Protein AF-A0A5L8WBJ2-F1 (afdb_monomer)

Mean predicted aligned error: 7.82 Å

Nearest PDB structures (foldseek):
  5mu5-assembly1_A  TM=4.779E-01  e=3.917E-10  Paramagnetospirillum magneticum AMB-1
  6o64-assembly4_H  TM=5.067E-01  e=1.439E-02  Arabidopsis thaliana
  2hte-assembly1_A-2  TM=4.809E-01  e=7.418E-02  Plasmodium falciparum 3D7
  6o63-assembly1_A  TM=4.905E-01  e=1.166E-01  Arabidopsis thaliana
  1xj5-assembly1_C  TM=5.469E-01  e=3.614E-01  Arabidopsis thaliana

Radius of gyration: 31.02 Å; Cα contacts (8 Å, |Δi|>4): 406; chains: 1; bounding box: 61×40×87 Å

Foldseek 3Di:
DALLVLQLVLAPPVVLSVVLVPDDDDQKDWDDDPPPPQQTWIAGPVVRDIPDPGSNVLLVVLLVVCCVPPLQPQEAAEEDCGLVVSLVSSVVRPNHQAYEYAYDPSNRVSVSSRRDRCNVCSNSNNYHYHHLPDDLVRLLVVCPDPPNVVCLVVDDYYYSDPSCCVVVVSSVVSVVSNVVSSVVNVVVVPDDPVLVVLQVVLLVLCVVVCVVDDDPVVVCVVCPPVDPDAAEDDPPPCVVVCLVVLQVCLVPHQYEYEQLRVLVCLVSVRAHQEYEYEDADVVSVVSVADDSPVRPPNRHYHYDSNHHSVHD

Sequence (312 aa):
MSILLKNLAALNNPYLYNKLKDVKINQFRKIENGGGYIELNFLNVQTNTPIYQNPNLHLQEKISFYNDKYLLYPILYFYGFGNGILYKSLLQNHHLKHIVVFEDELEILYLAFNFIDFSQELKEQRLIILNSDISELDLMNFFQTPPFFNFLRLYDLHLHNEYYEIYHEKILNLNEKIIQCLKTIVTYQGDDIKDTLQGIAQFIYNLPKMIGNFPLQVFINSNKNQAKSAIIVSTGPSLSKQLSLLKQYQDKFSIFCVDSSYSILAKNDIKPDFVLMSERTHFSADLLKQNYENIDKDIIFYFTDLISSKRY

Structure (mmCIF, N/CA/C/O backbone):
data_AF-A0A5L8WBJ2-F1
#
_entry.id   AF-A0A5L8WBJ2-F1
#
loop_
_atom_site.group_PDB
_atom_site.id
_atom_site.type_symbol
_atom_site.label_atom_id
_atom_site.label_alt_id
_atom_site.label_comp_id
_atom_site.label_asym_id
_atom_site.label_entity_id
_atom_site.label_seq_id
_atom_site.pdbx_PDB_ins_code
_atom_site.Cartn_x
_atom_site.Cartn_y
_atom_site.Cartn_z
_atom_site.occupancy
_atom_site.B_iso_or_equiv
_atom_site.auth_seq_id
_atom_site.auth_comp_id
_atom_site.auth_asym_id
_atom_site.auth_atom_id
_atom_site.pdbx_PDB_model_num
ATOM 1 N N . MET A 1 1 ? -3.016 15.487 -30.902 1.00 64.94 1 MET A N 1
ATOM 2 C CA . MET A 1 1 ? -2.326 15.460 -29.591 1.00 64.94 1 MET A CA 1
ATOM 3 C C . MET A 1 1 ? -1.096 14.579 -29.747 1.00 64.94 1 MET A C 1
ATOM 5 O O . MET A 1 1 ? -1.240 13.527 -30.360 1.00 64.94 1 MET A O 1
ATOM 9 N N . SER A 1 2 ? 0.090 15.009 -29.303 1.00 91.25 2 SER A N 1
ATOM 10 C CA . SER A 1 2 ? 1.299 14.169 -29.376 1.00 91.25 2 SER A CA 1
ATOM 11 C C . SER A 1 2 ? 1.190 12.963 -28.435 1.00 91.25 2 SER A C 1
ATOM 13 O O . SER A 1 2 ? 0.392 12.986 -27.497 1.00 91.25 2 SER A O 1
ATOM 15 N N . ILE A 1 3 ? 1.992 11.922 -28.681 1.00 94.50 3 ILE A N 1
ATOM 16 C CA . ILE A 1 3 ? 2.032 10.708 -27.847 1.00 94.50 3 ILE A CA 1
ATOM 17 C C . ILE A 1 3 ? 2.357 11.075 -26.389 1.00 94.50 3 ILE A C 1
ATOM 19 O O . ILE A 1 3 ? 1.597 10.726 -25.488 1.00 94.50 3 ILE A O 1
ATOM 23 N N . LEU A 1 4 ? 3.380 11.913 -26.178 1.00 94.38 4 LEU A N 1
ATOM 24 C CA . LEU A 1 4 ? 3.728 12.470 -24.868 1.00 94.38 4 LEU A CA 1
ATOM 25 C C . LEU A 1 4 ? 2.525 13.118 -24.168 1.00 94.38 4 LEU A C 1
ATOM 27 O O . LEU A 1 4 ? 2.239 12.806 -23.017 1.00 94.38 4 LEU A O 1
ATOM 31 N N . LEU A 1 5 ? 1.788 13.994 -24.859 1.00 94.44 5 LEU A N 1
ATOM 32 C CA . LEU A 1 5 ? 0.642 14.685 -24.265 1.00 94.44 5 LEU A CA 1
ATOM 33 C C . LEU A 1 5 ? -0.516 13.738 -23.918 1.00 94.44 5 LEU A C 1
ATOM 35 O O . LEU A 1 5 ? -1.205 13.992 -22.933 1.00 94.44 5 LEU A O 1
ATOM 39 N N . LYS A 1 6 ? -0.721 12.649 -24.675 1.00 96.19 6 LYS A N 1
ATOM 40 C CA . LYS A 1 6 ? -1.689 11.602 -24.304 1.00 96.19 6 LYS A CA 1
ATOM 41 C C . LYS A 1 6 ? -1.266 10.880 -23.024 1.00 96.19 6 LYS A C 1
ATOM 43 O O . LYS A 1 6 ? -2.082 10.729 -22.122 1.00 96.19 6 LYS A O 1
ATOM 48 N N . ASN A 1 7 ? -0.002 10.462 -22.941 1.00 96.88 7 ASN A N 1
ATOM 49 C CA . ASN A 1 7 ? 0.531 9.732 -21.790 1.00 96.88 7 ASN A CA 1
ATOM 50 C C . ASN A 1 7 ? 0.493 10.579 -20.520 1.00 96.88 7 ASN A C 1
ATOM 52 O O . ASN A 1 7 ? -0.020 10.135 -19.499 1.00 96.88 7 ASN A O 1
ATOM 56 N N . LEU A 1 8 ? 0.954 11.830 -20.607 1.00 95.31 8 LEU A N 1
ATOM 57 C CA . LEU A 1 8 ? 0.887 12.776 -19.497 1.00 95.31 8 LEU A CA 1
ATOM 58 C C . LEU A 1 8 ? -0.565 13.040 -19.067 1.00 95.31 8 LEU A C 1
ATOM 60 O O . LEU A 1 8 ? -0.834 13.096 -17.875 1.00 95.31 8 LEU A O 1
ATOM 64 N N . ALA A 1 9 ? -1.515 13.157 -20.000 1.00 94.75 9 ALA A N 1
ATOM 65 C CA . ALA A 1 9 ? -2.932 13.334 -19.661 1.00 94.75 9 ALA A CA 1
ATOM 66 C C . ALA A 1 9 ? -3.598 12.080 -19.055 1.00 94.75 9 ALA A C 1
ATOM 68 O O . ALA A 1 9 ? -4.623 12.206 -18.389 1.00 94.75 9 ALA A O 1
ATOM 69 N N . ALA A 1 10 ? -3.040 10.888 -19.283 1.00 96.19 10 ALA A N 1
ATOM 70 C CA . ALA A 1 10 ? -3.517 9.625 -18.719 1.00 96.19 10 ALA A CA 1
ATOM 71 C C . ALA A 1 10 ? -2.863 9.258 -17.374 1.00 96.19 10 ALA A C 1
ATOM 73 O O . ALA A 1 10 ? -3.316 8.331 -16.704 1.00 96.19 10 ALA A O 1
ATOM 74 N N . LEU A 1 11 ? -1.793 9.954 -16.982 1.00 94.12 11 LEU A N 1
ATOM 75 C CA . LEU A 1 11 ? -0.993 9.626 -15.809 1.00 94.12 11 LEU A CA 1
ATOM 76 C C . LEU A 1 11 ? -1.710 10.031 -14.507 1.00 94.12 11 LEU A C 1
ATOM 78 O O . LEU A 1 11 ? -1.740 11.205 -14.138 1.00 94.12 11 LEU A O 1
ATOM 82 N N . ASN A 1 12 ? -2.222 9.049 -13.760 1.00 88.56 12 ASN A N 1
ATOM 83 C CA . ASN A 1 12 ? -2.886 9.261 -12.467 1.00 88.56 12 ASN A CA 1
ATOM 84 C C . ASN A 1 12 ? -1.897 9.507 -11.300 1.00 88.56 12 ASN A C 1
ATOM 86 O O . ASN A 1 12 ? -1.973 8.866 -10.255 1.00 88.56 12 ASN A O 1
ATOM 90 N N . ASN A 1 13 ? -0.929 10.407 -11.491 1.00 90.56 13 ASN A N 1
ATOM 91 C CA . ASN A 1 13 ? 0.061 10.796 -10.484 1.00 90.56 13 ASN A CA 1
ATOM 92 C C . ASN A 1 13 ? 0.445 12.281 -10.684 1.00 90.56 13 ASN A C 1
ATOM 94 O O . ASN A 1 13 ? 1.357 12.581 -11.458 1.00 90.56 13 ASN A O 1
ATOM 98 N N . PRO A 1 14 ? -0.237 13.236 -10.017 1.00 90.25 14 PRO A N 1
ATOM 99 C CA . PRO A 1 14 ? -0.019 14.672 -10.232 1.00 90.25 14 PRO A CA 1
ATOM 100 C C . PRO A 1 14 ? 1.419 15.142 -9.969 1.00 90.25 14 PRO A C 1
ATOM 102 O O . PRO A 1 14 ? 1.897 16.072 -10.617 1.00 90.25 14 PRO A O 1
ATOM 105 N N . TYR A 1 15 ? 2.123 14.490 -9.040 1.00 90.12 15 TYR A N 1
ATOM 106 C CA . TYR A 1 15 ? 3.510 14.802 -8.707 1.00 90.12 15 TYR A CA 1
ATOM 107 C C . TYR A 1 15 ? 4.460 14.418 -9.849 1.00 90.12 15 TYR A C 1
ATOM 109 O O . TYR A 1 15 ? 5.213 15.261 -10.340 1.00 90.12 15 TYR A O 1
ATOM 117 N N . LEU A 1 16 ? 4.357 13.177 -10.334 1.00 92.06 16 LEU A N 1
ATOM 118 C CA . LEU A 1 16 ? 5.143 12.689 -11.467 1.00 92.06 16 LEU A CA 1
ATOM 119 C C . LEU A 1 16 ? 4.788 13.423 -12.773 1.00 92.06 16 LEU A C 1
ATOM 121 O O . LEU A 1 16 ? 5.677 13.722 -13.564 1.00 92.06 16 LEU A O 1
ATOM 125 N N . TYR A 1 17 ? 3.520 13.794 -12.972 1.00 93.62 17 TYR A N 1
ATOM 126 C CA . TYR A 1 17 ? 3.073 14.626 -14.098 1.00 93.62 17 TYR A CA 1
ATOM 127 C C . TYR A 1 17 ? 3.772 15.992 -14.134 1.00 93.62 17 TYR A C 1
ATOM 129 O O . TYR A 1 17 ? 4.244 16.413 -15.191 1.00 93.62 17 TYR A O 1
ATOM 137 N N . ASN A 1 18 ? 3.864 16.673 -12.987 1.00 91.94 18 ASN A N 1
ATOM 138 C CA . ASN A 1 18 ? 4.566 17.952 -12.887 1.00 91.94 18 ASN A CA 1
ATOM 139 C C . ASN A 1 18 ? 6.077 17.767 -13.088 1.00 91.94 18 ASN A C 1
ATOM 141 O O . ASN A 1 18 ? 6.652 18.453 -13.928 1.00 91.94 18 ASN A O 1
ATOM 145 N N . LYS A 1 19 ? 6.694 16.775 -12.422 1.00 92.38 19 LYS A N 1
ATOM 146 C CA . LYS A 1 19 ? 8.103 16.394 -12.644 1.00 92.38 19 LYS A CA 1
ATOM 147 C C . LYS A 1 19 ? 8.406 16.192 -14.139 1.00 92.38 19 LYS A C 1
ATOM 149 O O . LYS A 1 19 ? 9.353 16.782 -14.642 1.00 92.38 19 LYS A O 1
ATOM 154 N N . LEU A 1 20 ? 7.584 15.418 -14.858 1.00 92.50 20 LEU A N 1
ATOM 155 C CA . LEU A 1 20 ? 7.776 15.098 -16.281 1.00 92.50 20 LEU A CA 1
ATOM 156 C C . LEU A 1 20 ? 7.561 16.278 -17.243 1.00 92.50 20 LEU A C 1
ATOM 158 O O . LEU A 1 20 ? 8.092 16.244 -18.351 1.00 92.50 20 LEU A O 1
ATOM 162 N N . LYS A 1 21 ? 6.801 17.313 -16.866 1.00 90.06 21 LYS A N 1
ATOM 163 C CA . LYS A 1 21 ? 6.646 18.521 -17.698 1.00 90.06 21 LYS A CA 1
ATOM 164 C C . LYS A 1 21 ? 7.926 19.340 -17.796 1.00 90.06 21 LYS A C 1
ATOM 166 O O . LYS A 1 21 ? 8.207 19.882 -18.863 1.00 90.06 21 LYS A O 1
ATOM 171 N N . ASP A 1 22 ? 8.671 19.408 -16.698 1.00 89.69 22 ASP A N 1
ATOM 172 C CA . ASP A 1 22 ? 9.834 20.284 -16.551 1.00 89.69 22 ASP A CA 1
ATOM 173 C C . ASP A 1 22 ? 11.168 19.561 -16.839 1.00 89.69 22 ASP A C 1
ATOM 175 O O . ASP A 1 22 ? 12.243 20.155 -16.706 1.00 89.69 22 ASP A O 1
ATOM 179 N N . VAL A 1 23 ? 11.114 18.290 -17.270 1.00 91.38 23 VAL A N 1
ATOM 180 C CA . VAL A 1 23 ? 12.289 17.503 -17.684 1.00 91.38 23 VAL A CA 1
ATOM 181 C C . VAL A 1 23 ? 13.012 18.182 -18.843 1.00 91.38 23 VAL A C 1
ATOM 183 O O . VAL A 1 23 ? 12.440 18.464 -19.897 1.00 91.38 23 VAL A O 1
ATOM 186 N N . LYS A 1 24 ? 14.321 18.363 -18.668 1.00 88.12 24 LYS A N 1
ATOM 187 C CA . LYS A 1 24 ? 15.255 18.730 -19.732 1.00 88.12 24 LYS A CA 1
ATOM 188 C C . LYS A 1 24 ? 16.072 17.494 -20.073 1.00 88.12 24 LYS A C 1
ATOM 190 O O . LYS A 1 24 ? 16.734 16.959 -19.195 1.00 88.12 24 LYS A O 1
ATOM 195 N N . ILE A 1 25 ? 16.026 17.058 -21.329 1.00 87.31 25 ILE A N 1
ATOM 196 C CA . ILE A 1 25 ? 16.837 15.930 -21.794 1.00 87.31 25 ILE A CA 1
ATOM 197 C C . ILE A 1 25 ? 18.291 16.396 -21.936 1.00 87.31 25 ILE A C 1
ATOM 199 O O . ILE A 1 25 ? 18.571 17.304 -22.723 1.00 87.31 25 ILE A O 1
ATOM 203 N N . ASN A 1 26 ? 19.208 15.781 -21.192 1.00 89.94 26 ASN A N 1
ATOM 204 C CA . ASN A 1 26 ? 20.650 16.013 -21.300 1.00 89.94 26 ASN A CA 1
ATOM 205 C C . ASN A 1 26 ? 21.523 14.803 -20.910 1.00 89.94 26 ASN A C 1
ATOM 207 O O . ASN A 1 26 ? 22.696 14.788 -21.284 1.00 89.94 26 ASN A O 1
ATOM 211 N N . GLN A 1 27 ? 20.985 13.793 -20.221 1.00 91.06 27 GLN A N 1
ATOM 212 C CA . GLN A 1 27 ? 21.692 12.557 -19.870 1.00 91.06 27 GLN A CA 1
ATOM 213 C C . GLN A 1 27 ? 21.409 11.417 -20.848 1.00 91.06 27 GLN A C 1
ATOM 215 O O . GLN A 1 27 ? 22.282 10.574 -21.053 1.00 91.06 27 GLN A O 1
ATOM 220 N N . PHE A 1 28 ? 20.235 11.382 -21.485 1.00 94.56 28 PHE A N 1
ATOM 221 C CA . PHE A 1 28 ? 19.854 10.282 -22.377 1.00 94.56 28 PHE A CA 1
ATOM 222 C C . PHE A 1 28 ? 19.544 10.742 -23.801 1.00 94.56 28 PHE A C 1
ATOM 224 O O . PHE A 1 28 ? 18.942 11.787 -24.032 1.00 94.56 28 PHE A O 1
ATOM 231 N N . ARG A 1 29 ? 19.896 9.914 -24.789 1.00 92.88 29 ARG A N 1
ATOM 232 C CA . ARG A 1 29 ? 19.451 10.085 -26.183 1.00 92.88 29 ARG A CA 1
ATOM 233 C C . ARG A 1 29 ? 18.939 8.779 -26.769 1.00 92.88 29 ARG A C 1
ATOM 235 O O . ARG A 1 29 ? 19.415 7.704 -26.411 1.00 92.88 29 ARG A O 1
ATOM 242 N N . LYS A 1 30 ? 18.011 8.867 -27.722 1.00 92.31 30 LYS A N 1
ATOM 243 C CA . LYS A 1 30 ? 17.609 7.715 -28.537 1.00 92.31 30 LYS A CA 1
ATOM 244 C C . LYS A 1 30 ? 18.780 7.233 -29.397 1.00 92.31 30 LYS A C 1
ATOM 246 O O . LYS A 1 30 ? 19.492 8.047 -29.980 1.00 92.31 30 LYS A O 1
ATOM 251 N N . ILE A 1 31 ? 18.940 5.915 -29.496 1.00 90.62 31 ILE A N 1
ATOM 252 C CA . ILE A 1 31 ? 19.838 5.281 -30.464 1.00 90.62 31 ILE A CA 1
ATOM 253 C C . ILE A 1 31 ? 19.075 5.106 -31.785 1.00 90.62 31 ILE A C 1
ATOM 255 O O . ILE A 1 31 ? 17.954 4.589 -31.805 1.00 90.62 31 ILE A O 1
ATOM 259 N N . GLU A 1 32 ? 19.654 5.572 -32.891 1.00 81.25 32 GLU A N 1
ATOM 260 C CA . GLU A 1 32 ? 19.060 5.437 -34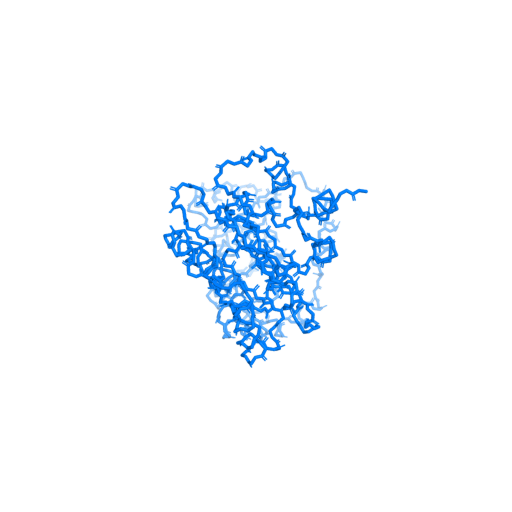.223 1.00 81.25 32 GLU A CA 1
ATOM 261 C C . GLU A 1 32 ? 19.315 4.040 -34.798 1.00 81.25 32 GLU A C 1
ATOM 263 O O . GLU A 1 32 ? 20.256 3.808 -35.551 1.00 81.25 32 GLU A O 1
ATOM 268 N N . ASN A 1 33 ? 18.440 3.104 -34.432 1.00 68.19 33 ASN A N 1
ATOM 269 C CA . ASN A 1 33 ? 18.459 1.731 -34.925 1.00 68.19 33 ASN A CA 1
ATOM 270 C C . ASN A 1 33 ? 17.399 1.544 -36.022 1.00 68.19 33 ASN A C 1
ATOM 272 O O . ASN A 1 33 ? 16.220 1.840 -35.818 1.00 68.19 33 ASN A O 1
ATOM 276 N N . GLY A 1 34 ? 17.797 1.002 -37.176 1.00 63.34 34 GLY A N 1
ATOM 277 C CA . GLY A 1 34 ? 16.912 0.804 -38.336 1.00 63.34 34 GLY A CA 1
ATOM 278 C C . GLY A 1 34 ? 15.796 -0.241 -38.160 1.00 63.34 34 GLY A C 1
ATOM 279 O O . GLY A 1 34 ? 14.947 -0.365 -39.037 1.00 63.34 34 GLY A O 1
ATOM 280 N N . GLY A 1 35 ? 15.764 -0.979 -37.043 1.00 65.56 35 GLY A N 1
ATOM 281 C CA . GLY A 1 35 ? 14.777 -2.035 -36.756 1.00 65.56 35 GLY A CA 1
ATOM 282 C C . GLY A 1 35 ? 13.440 -1.557 -36.170 1.00 65.56 35 GLY A C 1
ATOM 283 O O . GLY A 1 35 ? 12.673 -2.354 -35.632 1.00 65.56 35 GLY A O 1
ATOM 284 N N . GLY A 1 36 ? 13.135 -0.260 -36.255 1.00 80.06 36 GLY A N 1
ATOM 285 C CA . GLY A 1 36 ? 11.835 0.285 -35.860 1.00 80.06 36 GLY A CA 1
ATOM 286 C C . GLY A 1 36 ? 11.581 0.255 -34.348 1.00 80.06 36 GLY A C 1
ATOM 287 O O . GLY A 1 36 ? 12.467 0.540 -33.548 1.00 80.06 36 GLY A O 1
ATOM 288 N N . TYR A 1 37 ? 10.337 -0.028 -33.955 1.00 79.75 37 TYR A N 1
ATOM 289 C CA . TYR A 1 37 ? 9.883 0.077 -32.562 1.00 79.75 37 TYR A CA 1
ATOM 290 C C . TYR A 1 37 ? 10.548 -0.946 -31.627 1.00 79.75 37 TYR A C 1
ATOM 292 O O . TYR A 1 37 ? 10.863 -0.608 -30.492 1.00 79.75 37 TYR A O 1
ATOM 300 N N . ILE A 1 38 ? 10.787 -2.177 -32.092 1.00 83.12 38 ILE A N 1
ATOM 301 C CA . ILE A 1 38 ? 11.290 -3.266 -31.235 1.00 83.12 38 ILE A CA 1
ATOM 302 C C . ILE A 1 38 ? 12.774 -3.101 -30.865 1.00 83.12 38 ILE A C 1
ATOM 304 O O . ILE A 1 38 ? 13.205 -3.593 -29.829 1.00 83.12 38 ILE A O 1
ATOM 308 N N . GLU A 1 39 ? 13.524 -2.331 -31.662 1.00 89.56 39 GLU A N 1
ATOM 309 C CA . GLU A 1 39 ? 14.926 -1.961 -31.415 1.00 89.56 39 GLU A CA 1
ATOM 310 C C . GLU A 1 39 ? 15.077 -0.600 -30.701 1.00 89.56 39 GLU A C 1
ATOM 312 O O . GLU A 1 39 ? 16.173 -0.025 -30.668 1.00 89.56 39 GLU A O 1
ATOM 317 N N . LEU A 1 40 ? 13.986 -0.045 -30.146 1.00 93.19 40 LEU A N 1
ATOM 318 C CA . LEU A 1 40 ? 14.014 1.226 -29.422 1.00 93.19 40 LEU A CA 1
ATOM 319 C C . LEU A 1 40 ? 14.899 1.111 -28.175 1.00 93.19 40 LEU A C 1
ATOM 321 O O . LEU A 1 40 ? 14.582 0.398 -27.223 1.00 93.19 40 LEU A O 1
ATOM 325 N N . ASN A 1 41 ? 15.988 1.871 -28.170 1.00 95.19 41 ASN A N 1
ATOM 326 C CA . ASN A 1 41 ? 16.982 1.875 -27.108 1.00 95.19 41 ASN A CA 1
ATOM 327 C C . ASN A 1 41 ? 17.414 3.314 -26.803 1.00 95.19 41 ASN A C 1
ATOM 329 O O . ASN A 1 41 ? 17.372 4.185 -27.684 1.00 95.19 41 ASN A O 1
ATOM 333 N N . PHE A 1 42 ? 17.850 3.555 -25.570 1.00 95.25 42 PHE A N 1
ATOM 334 C CA . PHE A 1 42 ? 18.393 4.836 -25.131 1.00 95.25 42 PHE A CA 1
ATOM 335 C C . PHE A 1 42 ? 19.838 4.645 -24.664 1.00 95.25 42 PHE A C 1
ATOM 337 O O . PHE A 1 42 ? 20.186 3.620 -24.081 1.00 95.25 42 PHE A O 1
ATOM 344 N N . LEU A 1 43 ? 20.677 5.637 -24.941 1.00 95.25 43 LEU A N 1
ATOM 345 C CA . LEU A 1 43 ? 22.078 5.700 -24.541 1.00 95.25 43 LEU A CA 1
ATOM 346 C C . LEU A 1 43 ? 22.229 6.766 -23.460 1.00 95.25 43 LEU A C 1
ATOM 348 O O . LEU A 1 43 ? 21.867 7.920 -23.707 1.00 95.25 43 LEU A O 1
ATOM 352 N N . ASN A 1 44 ? 22.808 6.402 -22.317 1.00 95.06 44 ASN A N 1
ATOM 353 C CA . ASN A 1 44 ? 23.334 7.376 -21.369 1.00 95.06 44 ASN A CA 1
ATOM 354 C C . ASN A 1 44 ? 24.568 8.042 -22.002 1.00 95.06 44 ASN A C 1
ATOM 356 O O . ASN A 1 44 ? 25.550 7.371 -22.324 1.00 95.06 44 ASN A O 1
ATOM 360 N N . VAL A 1 45 ? 24.514 9.354 -22.233 1.00 93.06 45 VAL A N 1
ATOM 361 C CA . VAL A 1 45 ? 25.564 10.091 -22.955 1.00 93.06 45 VAL A CA 1
ATOM 362 C C . VAL A 1 45 ? 26.806 10.354 -22.107 1.00 93.06 45 VAL A C 1
ATOM 364 O O . VAL A 1 45 ? 27.862 10.621 -22.672 1.00 93.06 45 VAL A O 1
ATOM 367 N N . GLN A 1 46 ? 26.695 10.278 -20.777 1.00 90.56 46 GLN A N 1
ATOM 368 C CA . GLN A 1 46 ? 27.811 10.511 -19.857 1.00 90.56 46 GLN A CA 1
ATOM 369 C C . GLN A 1 46 ? 28.695 9.267 -19.734 1.00 90.56 46 GLN A C 1
ATOM 371 O O . GLN A 1 46 ? 29.918 9.370 -19.784 1.00 90.56 46 GLN A O 1
ATOM 376 N N . THR A 1 47 ? 28.080 8.087 -19.613 1.00 91.38 47 THR A N 1
ATOM 377 C CA . THR A 1 47 ? 28.794 6.802 -19.502 1.00 91.38 47 THR A CA 1
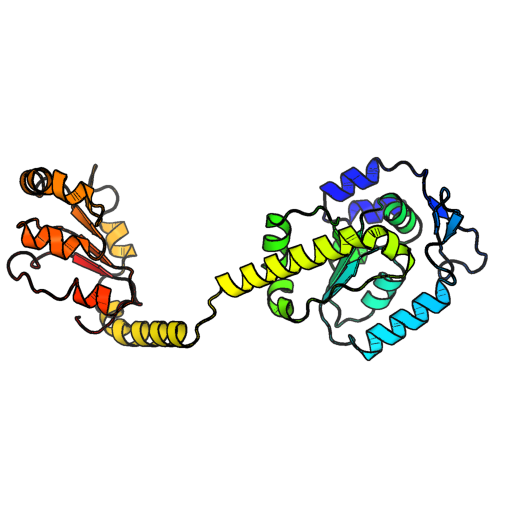ATOM 378 C C . THR A 1 47 ? 28.990 6.097 -20.847 1.00 91.38 47 THR A C 1
ATOM 380 O O . THR A 1 47 ? 29.713 5.106 -20.923 1.00 91.38 47 THR A O 1
ATOM 383 N N . ASN A 1 48 ? 28.336 6.584 -21.911 1.00 92.19 48 ASN A N 1
ATOM 384 C CA . ASN A 1 48 ? 28.237 5.929 -23.220 1.00 92.19 48 ASN A CA 1
ATOM 385 C C . ASN A 1 48 ? 27.675 4.489 -23.136 1.00 92.19 48 ASN A C 1
ATOM 387 O O . ASN A 1 48 ? 28.007 3.628 -23.950 1.00 92.19 48 ASN A O 1
ATOM 391 N N . THR A 1 49 ? 26.820 4.220 -22.143 1.00 93.94 49 THR A N 1
ATOM 392 C CA . THR A 1 49 ? 26.208 2.903 -21.900 1.00 93.94 49 THR A CA 1
ATOM 393 C C . THR A 1 49 ? 24.775 2.868 -22.443 1.00 93.94 49 THR A C 1
ATOM 395 O O . THR A 1 49 ? 23.987 3.761 -22.115 1.00 93.94 49 THR A O 1
ATOM 398 N N . PRO A 1 50 ? 24.394 1.875 -23.267 1.00 95.19 50 PRO A N 1
ATOM 399 C CA . PRO A 1 50 ? 23.006 1.690 -23.676 1.00 95.19 50 PRO A CA 1
ATOM 400 C C . PRO A 1 50 ? 22.197 1.016 -22.558 1.00 95.19 50 PRO A C 1
ATOM 402 O O . PRO A 1 50 ? 22.739 0.203 -21.812 1.00 95.19 50 PRO A O 1
ATOM 405 N N . ILE A 1 51 ? 20.892 1.294 -22.469 1.00 95.69 51 ILE A N 1
ATOM 406 C CA . ILE A 1 51 ? 20.010 0.608 -21.503 1.00 95.69 51 ILE A CA 1
ATOM 407 C C . ILE A 1 51 ? 19.953 -0.896 -21.796 1.00 95.69 51 ILE A C 1
ATOM 409 O O . ILE A 1 51 ? 19.906 -1.701 -20.872 1.00 95.69 51 ILE A O 1
ATOM 413 N N . TYR A 1 52 ? 19.967 -1.288 -23.072 1.00 95.12 52 TYR A N 1
ATOM 414 C CA . TYR A 1 52 ? 19.996 -2.691 -23.494 1.00 95.12 52 TYR A CA 1
ATOM 415 C C . TYR A 1 52 ? 21.199 -2.956 -24.398 1.00 95.12 52 TYR A C 1
ATOM 417 O O . TYR A 1 52 ? 21.479 -2.153 -25.286 1.00 95.12 52 TYR A O 1
ATOM 425 N N . GLN A 1 53 ? 21.840 -4.118 -24.258 1.00 92.44 53 GLN A N 1
ATOM 426 C CA . GLN A 1 53 ? 22.813 -4.594 -25.252 1.00 92.44 53 GLN A CA 1
ATOM 427 C C . GLN A 1 53 ? 22.105 -5.033 -26.547 1.00 92.44 53 GLN A C 1
ATOM 429 O O . GLN A 1 53 ? 22.508 -4.659 -27.644 1.00 92.44 53 GLN A O 1
ATOM 434 N N . ASN A 1 54 ? 20.995 -5.768 -26.416 1.00 92.62 54 ASN A N 1
ATOM 435 C CA . ASN A 1 54 ? 20.101 -6.139 -27.512 1.00 92.62 54 ASN A CA 1
ATOM 436 C C . ASN A 1 54 ? 18.637 -6.024 -27.023 1.00 92.62 54 ASN A C 1
ATOM 438 O O . ASN A 1 54 ? 18.205 -6.873 -26.238 1.00 92.62 54 ASN A O 1
ATOM 442 N N . PRO A 1 55 ? 17.884 -4.975 -27.419 1.00 93.38 55 PRO A N 1
ATOM 443 C CA . PRO A 1 55 ? 16.521 -4.735 -26.928 1.00 93.38 55 PRO A CA 1
ATOM 444 C C . PRO A 1 55 ? 15.545 -5.869 -27.254 1.00 93.38 55 PRO A C 1
ATOM 446 O O . PRO A 1 55 ? 14.732 -6.252 -26.417 1.00 93.38 55 PRO A O 1
ATOM 449 N N . ASN A 1 56 ? 15.633 -6.412 -28.467 1.00 93.00 56 ASN A N 1
ATOM 450 C CA . ASN A 1 56 ? 14.709 -7.415 -28.983 1.00 93.00 56 ASN A CA 1
ATOM 451 C C . ASN A 1 56 ? 14.940 -8.790 -28.336 1.00 93.00 56 ASN A C 1
ATOM 453 O O . ASN A 1 56 ? 13.982 -9.439 -27.921 1.00 93.00 56 ASN A O 1
ATOM 457 N N . LEU A 1 57 ? 16.204 -9.191 -28.152 1.00 94.12 57 LEU A N 1
ATOM 458 C CA . LEU A 1 57 ? 16.550 -10.409 -27.412 1.00 94.12 57 LEU A CA 1
ATOM 459 C C . LEU A 1 57 ? 16.082 -10.324 -25.950 1.00 94.12 57 LEU A C 1
ATOM 461 O O . LEU A 1 57 ? 15.356 -11.206 -25.498 1.00 94.12 57 LEU A O 1
ATOM 465 N N . HIS A 1 58 ? 16.400 -9.224 -25.249 1.00 95.12 58 HIS A N 1
ATOM 466 C CA . HIS A 1 58 ? 15.949 -8.993 -23.867 1.00 95.12 58 HIS A CA 1
ATOM 467 C C . HIS A 1 58 ? 14.422 -9.063 -23.741 1.00 95.12 58 HIS A C 1
ATOM 469 O O . HIS A 1 58 ? 13.901 -9.704 -22.826 1.00 95.12 58 HIS A O 1
ATOM 475 N N . LEU A 1 59 ? 13.697 -8.449 -24.681 1.00 95.88 59 LEU A N 1
ATOM 476 C CA . LEU A 1 59 ? 12.238 -8.475 -24.710 1.00 95.88 59 LEU A CA 1
ATOM 477 C C . LEU A 1 59 ? 11.697 -9.905 -24.856 1.00 95.88 59 LEU A C 1
ATOM 479 O O . LEU A 1 59 ? 10.802 -10.291 -24.104 1.00 95.88 59 LEU A O 1
ATOM 483 N N . GLN A 1 60 ? 12.238 -10.695 -25.789 1.00 95.81 60 GLN A N 1
ATOM 484 C CA . GLN A 1 60 ? 11.814 -12.082 -26.016 1.00 95.81 60 GLN A CA 1
ATOM 485 C C . GLN A 1 60 ? 12.091 -12.971 -24.796 1.00 95.81 60 GLN A C 1
ATOM 487 O O . GLN A 1 60 ? 11.200 -13.697 -24.349 1.00 95.81 60 GLN A O 1
ATOM 492 N N . GLU A 1 61 ? 13.289 -12.873 -24.214 1.00 96.88 61 GLU A N 1
ATOM 493 C CA . GLU A 1 61 ? 13.689 -13.630 -23.023 1.00 96.88 61 GLU A CA 1
ATOM 494 C C . GLU A 1 61 ? 12.808 -13.298 -21.812 1.00 96.88 61 GLU A C 1
ATOM 496 O O . GLU A 1 61 ? 12.281 -14.204 -21.160 1.00 96.88 61 GLU A O 1
ATOM 501 N N . LYS A 1 62 ? 12.580 -12.006 -21.532 1.00 97.12 62 LYS A N 1
ATOM 502 C CA . LYS A 1 62 ? 11.731 -11.576 -20.411 1.00 97.12 62 LYS A CA 1
ATOM 503 C C . LYS A 1 62 ? 10.263 -11.956 -20.624 1.00 97.12 62 LYS A C 1
ATOM 505 O O . LYS A 1 62 ? 9.641 -12.431 -19.679 1.00 97.12 62 LYS A O 1
ATOM 510 N N . ILE A 1 63 ? 9.707 -11.807 -21.832 1.00 96.69 63 ILE A N 1
ATOM 511 C CA . ILE A 1 63 ? 8.333 -12.259 -22.128 1.00 96.69 63 ILE A CA 1
ATOM 512 C C . ILE A 1 63 ? 8.204 -13.769 -21.897 1.00 96.69 63 ILE A C 1
ATOM 514 O O . ILE A 1 63 ? 7.258 -14.195 -21.239 1.00 96.69 63 ILE A O 1
ATOM 518 N N . SER A 1 64 ? 9.157 -14.569 -22.387 1.00 97.50 64 SER A N 1
ATOM 519 C CA . SER A 1 64 ? 9.166 -16.023 -22.178 1.00 97.50 64 SER A CA 1
ATOM 520 C C . SER A 1 64 ? 9.198 -16.376 -20.685 1.00 97.50 64 SER A C 1
ATOM 522 O O . SER A 1 64 ? 8.348 -17.123 -20.204 1.00 97.50 64 SER A O 1
ATOM 524 N N . PHE A 1 65 ? 10.098 -15.747 -19.922 1.00 97.81 65 PHE A N 1
ATOM 525 C CA . PHE A 1 65 ? 10.233 -15.941 -18.476 1.00 97.81 65 PHE A CA 1
ATOM 526 C C . PHE A 1 65 ? 8.957 -15.597 -17.688 1.00 97.81 65 PHE A C 1
ATOM 528 O O . PHE A 1 65 ? 8.536 -16.372 -16.826 1.00 97.81 65 PHE A O 1
ATOM 535 N N . TYR A 1 66 ? 8.325 -14.450 -17.966 1.00 97.38 66 TYR A N 1
ATOM 536 C CA . TYR A 1 66 ? 7.112 -14.042 -17.249 1.00 97.38 66 TYR A CA 1
ATOM 537 C C . TYR A 1 66 ? 5.877 -14.848 -17.668 1.00 97.38 66 TYR A C 1
ATOM 539 O O . TYR A 1 66 ? 5.033 -15.133 -16.819 1.00 97.38 66 TYR A O 1
ATOM 547 N N . ASN A 1 67 ? 5.788 -15.281 -18.929 1.00 94.94 67 ASN A N 1
ATOM 548 C CA . ASN A 1 67 ? 4.719 -16.172 -19.383 1.00 94.94 67 ASN A CA 1
ATOM 549 C C . ASN A 1 67 ? 4.853 -17.600 -18.829 1.00 94.94 67 ASN A C 1
ATOM 551 O O . ASN A 1 67 ? 3.833 -18.246 -18.623 1.00 94.94 67 ASN A O 1
ATOM 555 N N . ASP A 1 68 ? 6.070 -18.086 -18.575 1.00 96.44 68 ASP A N 1
ATOM 556 C CA . ASP A 1 68 ? 6.310 -19.389 -17.939 1.00 96.44 68 ASP A CA 1
ATOM 557 C C . ASP A 1 68 ? 5.972 -19.354 -16.438 1.00 96.44 68 ASP A C 1
ATOM 559 O O . ASP A 1 68 ? 5.141 -20.120 -15.952 1.00 96.44 68 ASP A O 1
ATOM 563 N N . LYS A 1 69 ? 6.568 -18.412 -15.695 1.00 96.31 69 LYS A N 1
ATOM 564 C CA . LYS A 1 69 ? 6.522 -18.421 -14.222 1.00 96.31 69 LYS A CA 1
ATOM 565 C C . LYS A 1 69 ? 5.392 -17.605 -13.595 1.00 96.31 69 LYS A C 1
ATOM 567 O O . LYS A 1 69 ? 4.981 -17.905 -12.476 1.00 96.31 69 LYS A O 1
ATOM 572 N N . TYR A 1 70 ? 4.896 -16.578 -14.284 1.00 96.44 70 TYR A N 1
ATOM 573 C CA . TYR A 1 70 ? 4.008 -15.556 -13.710 1.00 96.44 70 TYR A CA 1
ATOM 574 C C . TYR A 1 70 ? 2.687 -15.397 -14.486 1.00 96.44 70 TYR A C 1
ATOM 576 O O . TYR A 1 70 ? 1.964 -14.423 -14.283 1.00 96.44 70 TYR A O 1
ATOM 584 N N . LEU A 1 71 ? 2.315 -16.370 -15.331 1.00 95.25 71 LEU A N 1
ATOM 585 C CA . LEU A 1 71 ? 1.131 -16.319 -16.208 1.00 95.25 71 LEU A CA 1
ATOM 586 C C . LEU A 1 71 ? -0.175 -15.924 -15.498 1.00 95.25 71 LEU A C 1
ATOM 588 O O . LEU A 1 71 ? -1.010 -15.225 -16.069 1.00 95.25 71 LEU A O 1
ATOM 592 N N . LEU A 1 72 ? -0.358 -16.392 -14.262 1.00 95.75 72 LEU A N 1
ATOM 593 C CA . LEU A 1 72 ? -1.566 -16.177 -13.462 1.00 95.75 72 LEU A CA 1
ATOM 594 C C . LEU A 1 72 ? -1.393 -15.104 -12.374 1.00 95.75 72 LEU A C 1
ATOM 596 O O . LEU A 1 72 ? -2.314 -14.897 -11.584 1.00 95.75 72 LEU A O 1
ATOM 600 N N . TYR A 1 73 ? -0.244 -14.423 -12.312 1.00 96.56 73 TYR A N 1
ATOM 601 C CA . TYR A 1 73 ? -0.023 -13.362 -11.331 1.00 96.56 73 TYR A CA 1
ATOM 602 C C . TYR A 1 73 ? -0.872 -12.134 -11.701 1.00 96.56 73 TYR A C 1
ATOM 604 O O . TYR A 1 73 ? -0.756 -11.612 -12.812 1.00 96.56 73 TYR A O 1
ATOM 612 N N . PRO A 1 74 ? -1.726 -11.637 -10.788 1.00 97.12 74 PRO A N 1
ATOM 613 C CA . PRO A 1 74 ? -2.575 -10.483 -11.063 1.00 97.12 74 PRO A CA 1
ATOM 614 C C . PRO A 1 74 ? -1.815 -9.158 -10.956 1.00 97.12 74 PRO A C 1
ATOM 616 O O . PRO A 1 74 ? -2.287 -8.148 -11.479 1.00 97.12 74 PRO A O 1
ATOM 619 N N . ILE A 1 75 ? -0.673 -9.147 -10.263 1.00 98.19 75 ILE A N 1
ATOM 620 C CA . ILE A 1 75 ? 0.138 -7.961 -9.993 1.00 98.19 75 ILE A CA 1
ATOM 621 C C . ILE A 1 75 ? 1.617 -8.342 -10.096 1.00 98.19 75 ILE A C 1
ATOM 623 O O . ILE A 1 75 ? 2.007 -9.387 -9.578 1.00 98.19 75 ILE A O 1
ATOM 627 N N . LEU A 1 76 ? 2.424 -7.493 -10.735 1.00 98.44 76 LEU A N 1
ATOM 628 C CA . LEU A 1 76 ? 3.888 -7.593 -10.766 1.00 98.44 76 LEU A CA 1
ATOM 629 C C . LEU A 1 76 ? 4.521 -6.244 -10.395 1.00 98.44 76 LEU A C 1
ATOM 631 O O . LEU A 1 76 ? 3.984 -5.192 -10.753 1.00 98.44 76 LEU A O 1
ATOM 635 N N . TYR A 1 77 ? 5.667 -6.281 -9.712 1.00 98.62 77 TYR A N 1
ATOM 636 C CA . TYR A 1 77 ? 6.401 -5.096 -9.260 1.00 98.62 77 TYR A CA 1
ATOM 637 C C . TYR A 1 77 ? 7.797 -5.076 -9.879 1.00 98.62 77 TYR A C 1
ATOM 639 O O . TYR A 1 77 ? 8.492 -6.090 -9.874 1.00 98.62 77 TYR A O 1
ATOM 647 N N . PHE A 1 78 ? 8.216 -3.925 -10.396 1.00 98.69 78 PHE A N 1
ATOM 648 C CA . PHE A 1 78 ? 9.488 -3.768 -11.094 1.00 98.69 78 PHE A CA 1
ATOM 649 C C . PHE A 1 78 ? 10.253 -2.534 -10.631 1.00 98.69 78 PHE A C 1
ATOM 651 O O . PHE A 1 78 ? 9.650 -1.509 -10.316 1.00 98.69 78 PHE A O 1
ATOM 658 N N . TYR A 1 79 ? 11.582 -2.603 -10.684 1.00 98.56 79 TYR A N 1
ATOM 659 C CA . TYR A 1 79 ? 12.450 -1.430 -10.663 1.00 98.56 79 TYR A CA 1
ATOM 660 C C . TYR A 1 79 ? 13.065 -1.197 -12.051 1.00 98.56 79 TYR A C 1
ATOM 662 O O . TYR A 1 79 ? 13.661 -2.106 -12.640 1.00 98.56 79 TYR A O 1
ATOM 670 N N . GLY A 1 80 ? 12.925 0.035 -12.541 1.00 98.06 80 GLY A N 1
ATOM 671 C CA . GLY A 1 80 ? 13.365 0.515 -13.848 1.00 98.06 80 GLY A CA 1
ATOM 672 C C . GLY A 1 80 ? 12.289 0.431 -14.934 1.00 98.06 80 GLY A C 1
ATOM 673 O O . GLY A 1 80 ? 11.648 -0.603 -15.124 1.00 98.06 80 GLY A O 1
ATOM 674 N N . PHE A 1 81 ? 12.085 1.516 -15.686 1.00 97.88 81 PHE A N 1
ATOM 675 C CA . PHE A 1 81 ? 11.116 1.564 -16.786 1.00 97.88 81 PHE A CA 1
ATOM 676 C C . PHE A 1 81 ? 11.708 1.109 -18.131 1.00 97.88 81 PHE A C 1
ATOM 678 O O . PHE A 1 81 ? 11.033 0.481 -18.952 1.00 97.88 81 PHE A O 1
ATOM 685 N N . GLY A 1 82 ? 12.979 1.436 -18.371 1.00 96.50 82 GLY A N 1
ATOM 686 C CA . GLY A 1 82 ? 13.664 1.258 -19.647 1.00 96.50 82 GLY A CA 1
ATOM 687 C C . GLY A 1 82 ? 12.902 1.912 -20.803 1.00 96.50 82 GLY A C 1
ATOM 688 O O . GLY A 1 82 ? 12.408 3.031 -20.702 1.00 96.50 82 GLY A O 1
ATOM 689 N N . ASN A 1 83 ? 12.760 1.195 -21.917 1.00 95.19 83 ASN A N 1
ATOM 690 C CA . ASN A 1 83 ? 11.896 1.629 -23.015 1.00 95.19 83 ASN A CA 1
ATOM 691 C C . ASN A 1 83 ? 10.400 1.341 -22.771 1.00 95.19 83 ASN A C 1
ATOM 693 O O . ASN A 1 83 ? 9.590 1.723 -23.601 1.00 95.19 83 ASN A O 1
ATOM 697 N N . GLY A 1 84 ? 10.011 0.651 -21.691 1.00 96.38 84 GLY A N 1
ATOM 698 C CA . GLY A 1 84 ? 8.622 0.299 -21.367 1.00 96.38 84 GLY A CA 1
ATOM 699 C C . GLY A 1 84 ? 7.916 -0.701 -22.303 1.00 96.38 84 GLY A C 1
ATOM 700 O O . GLY A 1 84 ? 6.771 -1.071 -22.034 1.00 96.38 84 GLY A O 1
ATOM 701 N N . ILE A 1 85 ? 8.565 -1.189 -23.371 1.00 96.75 85 ILE A N 1
ATOM 702 C CA . ILE A 1 85 ? 7.960 -2.140 -24.326 1.00 96.75 85 ILE A CA 1
ATOM 703 C C . ILE A 1 85 ? 7.576 -3.447 -23.626 1.00 96.75 85 ILE A C 1
ATOM 705 O O . ILE A 1 85 ? 6.487 -3.966 -23.867 1.00 96.75 85 ILE A O 1
ATOM 709 N N . LEU A 1 86 ? 8.424 -3.922 -22.705 1.00 97.62 86 LEU A N 1
ATOM 710 C CA . LEU A 1 86 ? 8.164 -5.112 -21.892 1.00 97.62 86 LEU A CA 1
ATOM 711 C C . LEU A 1 86 ? 6.798 -5.032 -21.201 1.00 97.62 86 LEU A C 1
ATOM 713 O O . LEU A 1 86 ? 5.985 -5.938 -21.351 1.00 97.62 86 LEU A O 1
ATOM 717 N N . TYR A 1 87 ? 6.503 -3.934 -20.505 1.00 97.94 87 TYR A N 1
ATOM 718 C CA . TYR A 1 87 ? 5.247 -3.779 -19.768 1.00 97.94 87 TYR A CA 1
ATOM 719 C C . TYR A 1 87 ? 4.034 -3.758 -20.688 1.00 97.94 87 TYR A C 1
ATOM 721 O O . TYR A 1 87 ? 3.021 -4.387 -20.384 1.00 97.94 87 TYR A O 1
ATOM 729 N N . LYS A 1 88 ? 4.154 -3.122 -21.858 1.00 95.62 88 LYS A N 1
ATOM 730 C CA . LYS A 1 88 ? 3.090 -3.131 -22.864 1.00 95.62 88 LYS A CA 1
ATOM 731 C C . LYS A 1 88 ? 2.820 -4.533 -23.424 1.00 95.62 88 LYS A C 1
ATOM 733 O O . LYS A 1 88 ? 1.664 -4.876 -23.676 1.00 95.62 88 LYS A O 1
ATOM 738 N N . SER A 1 89 ? 3.861 -5.352 -23.578 1.00 96.44 89 SER A N 1
ATOM 739 C CA . SER A 1 89 ? 3.745 -6.757 -23.979 1.00 96.44 89 SER A CA 1
ATOM 740 C C . SER A 1 89 ? 3.154 -7.635 -22.871 1.00 96.44 89 SER A C 1
ATOM 742 O O . SER A 1 89 ? 2.233 -8.403 -23.137 1.00 96.44 89 SER A O 1
ATOM 744 N N . LEU A 1 90 ? 3.613 -7.492 -21.623 1.00 97.88 90 LEU A N 1
ATOM 745 C CA . LEU A 1 90 ? 3.090 -8.249 -20.478 1.00 97.88 90 LEU A CA 1
ATOM 746 C C . LEU A 1 90 ? 1.612 -7.927 -20.204 1.00 97.88 90 LEU A C 1
ATOM 748 O O . LEU A 1 90 ? 0.826 -8.829 -19.925 1.00 97.88 90 LEU A O 1
ATOM 752 N N . LEU A 1 91 ? 1.192 -6.667 -20.367 1.00 97.56 91 LEU A N 1
ATOM 753 C CA . LEU A 1 91 ? -0.206 -6.247 -20.212 1.00 97.56 91 LEU A CA 1
ATOM 754 C C . LEU A 1 91 ? -1.154 -6.747 -21.318 1.00 97.56 91 LEU A C 1
ATOM 756 O O . LEU A 1 91 ? -2.365 -6.539 -21.205 1.00 97.56 91 LEU A O 1
ATOM 760 N N . GLN A 1 92 ? -0.670 -7.465 -22.337 1.00 95.50 92 GLN A N 1
ATOM 761 C CA . GLN A 1 92 ? -1.561 -8.231 -23.220 1.00 95.50 92 GLN A CA 1
ATOM 762 C C . GLN A 1 92 ? -2.174 -9.448 -22.502 1.00 95.50 92 GLN A C 1
ATOM 764 O O . GLN A 1 92 ? -3.240 -9.920 -22.889 1.00 95.50 92 GLN A O 1
ATOM 769 N N . ASN A 1 93 ? -1.559 -9.929 -21.414 1.00 95.38 93 ASN A N 1
ATOM 770 C CA . ASN A 1 93 ? -2.140 -10.962 -20.564 1.00 95.38 93 ASN A CA 1
ATOM 771 C C . ASN A 1 93 ? -3.334 -10.401 -19.764 1.00 95.38 93 ASN A C 1
ATOM 773 O O . ASN A 1 93 ? -3.188 -9.480 -18.960 1.00 95.38 93 ASN A O 1
ATOM 777 N N . HIS A 1 94 ? -4.521 -10.987 -19.946 1.00 93.31 94 HIS A N 1
ATOM 778 C CA . HIS A 1 94 ? -5.741 -10.586 -19.238 1.00 93.31 94 HIS A CA 1
ATOM 779 C C . HIS A 1 94 ? -5.767 -10.971 -17.749 1.00 93.31 94 HIS A C 1
ATOM 781 O O . HIS A 1 94 ? -6.567 -10.402 -16.998 1.00 93.31 94 HIS A O 1
ATOM 787 N N . HIS A 1 95 ? -4.933 -11.915 -17.300 1.00 94.88 95 HIS A N 1
ATOM 788 C CA . HIS A 1 95 ? -4.789 -12.240 -15.877 1.00 94.88 95 HIS A CA 1
ATOM 789 C C . HIS A 1 95 ? -4.036 -11.135 -15.130 1.00 94.88 95 HIS A C 1
ATOM 791 O O . HIS A 1 95 ? -4.457 -10.760 -14.036 1.00 94.88 95 HIS A O 1
ATOM 797 N N . LEU A 1 96 ? -3.013 -10.549 -15.762 1.00 97.12 96 LEU A N 1
ATOM 798 C CA . LEU A 1 96 ? -2.218 -9.455 -15.213 1.00 97.12 96 LEU A CA 1
ATOM 799 C C . LEU A 1 96 ? -3.032 -8.151 -15.190 1.00 97.12 96 LEU A C 1
ATOM 801 O O . LEU A 1 96 ? -3.299 -7.522 -16.221 1.00 97.12 96 LEU A O 1
ATOM 805 N N . LYS A 1 97 ? -3.471 -7.760 -13.993 1.00 97.00 97 LYS A N 1
ATOM 806 C CA . LYS A 1 97 ? -4.306 -6.575 -13.762 1.00 97.00 97 LYS A CA 1
ATOM 807 C C . LYS A 1 97 ? -3.463 -5.317 -13.639 1.00 97.00 97 LYS A C 1
ATOM 809 O O . LYS A 1 97 ? -3.798 -4.333 -14.288 1.00 97.00 97 LYS A O 1
ATOM 814 N N . HIS A 1 98 ? -2.373 -5.381 -12.875 1.00 98.00 98 HIS A N 1
ATOM 815 C CA . HIS A 1 98 ? -1.509 -4.237 -12.596 1.00 98.00 98 HIS A CA 1
ATOM 816 C C . HIS A 1 98 ? -0.027 -4.592 -12.759 1.00 98.00 98 HIS A C 1
ATOM 818 O O . HIS A 1 98 ? 0.435 -5.632 -12.296 1.00 98.00 98 HIS A O 1
ATOM 824 N N . ILE A 1 99 ? 0.734 -3.687 -13.360 1.00 98.56 99 ILE A N 1
ATOM 825 C CA . ILE A 1 99 ? 2.188 -3.625 -13.257 1.00 98.56 99 ILE A CA 1
ATOM 826 C C . ILE A 1 99 ? 2.526 -2.337 -12.515 1.00 98.56 99 ILE A C 1
ATOM 828 O O . ILE A 1 99 ? 2.110 -1.256 -12.933 1.00 98.56 99 ILE A O 1
ATOM 832 N N . VAL A 1 100 ? 3.284 -2.458 -11.430 1.00 98.50 100 VAL A N 1
ATOM 833 C CA . VAL A 1 100 ? 3.821 -1.326 -10.671 1.00 98.50 100 VAL A CA 1
ATOM 834 C C . VAL A 1 100 ? 5.300 -1.196 -11.010 1.00 98.50 100 VAL A C 1
ATOM 836 O O . VAL A 1 100 ? 6.057 -2.141 -10.807 1.00 98.50 100 VAL A O 1
ATOM 839 N N . VAL A 1 101 ? 5.716 -0.045 -11.531 1.00 98.56 101 VAL A N 1
ATOM 840 C CA . VAL A 1 101 ? 7.113 0.224 -11.892 1.00 98.56 101 VAL A CA 1
ATOM 841 C C . VAL A 1 101 ? 7.635 1.397 -11.075 1.00 98.56 101 VAL A C 1
ATOM 843 O O . VAL A 1 101 ? 7.057 2.484 -11.098 1.00 98.56 101 VAL A O 1
ATOM 846 N N . PHE A 1 102 ? 8.743 1.177 -10.379 1.00 98.25 102 PHE A N 1
ATOM 847 C CA . PHE A 1 102 ? 9.513 2.219 -9.717 1.00 98.25 102 PHE A CA 1
ATOM 848 C C . PHE A 1 102 ? 10.586 2.725 -10.682 1.00 98.25 102 PHE A C 1
ATOM 850 O O . PHE A 1 102 ? 11.427 1.950 -11.133 1.00 98.25 102 PHE A O 1
ATOM 857 N N . GLU A 1 103 ? 10.539 4.006 -1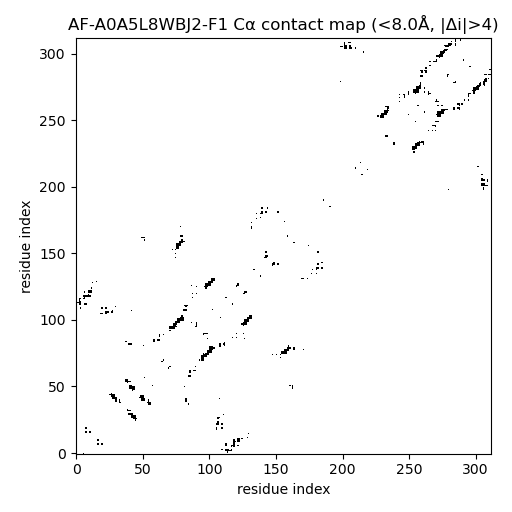1.032 1.00 96.94 103 GLU A N 1
ATOM 858 C CA . GLU A 1 103 ? 11.506 4.658 -11.916 1.00 96.94 103 GLU A CA 1
ATOM 859 C C . GLU A 1 103 ? 11.913 6.011 -11.334 1.00 96.94 103 GLU A C 1
ATOM 861 O O . GLU A 1 103 ? 11.067 6.828 -10.970 1.00 96.94 103 GLU A O 1
ATOM 866 N N . ASP A 1 104 ? 13.216 6.252 -11.287 1.00 93.50 104 ASP A N 1
ATOM 867 C CA . ASP A 1 104 ? 13.814 7.482 -10.773 1.00 93.50 104 ASP A CA 1
ATOM 868 C C . ASP A 1 104 ? 14.346 8.372 -11.902 1.00 93.50 104 ASP A C 1
ATOM 870 O O . ASP A 1 104 ? 14.348 9.599 -11.772 1.00 93.50 104 ASP A O 1
ATOM 874 N N . GLU A 1 105 ? 14.747 7.781 -13.032 1.00 95.19 105 GLU A N 1
ATOM 875 C CA . GLU A 1 105 ? 15.260 8.515 -14.186 1.00 95.19 105 GLU A CA 1
ATOM 876 C C . GLU A 1 105 ? 14.120 9.060 -15.044 1.00 95.19 105 GLU A C 1
ATOM 878 O O . GLU A 1 105 ? 13.658 8.458 -16.020 1.00 95.19 105 GLU A O 1
ATOM 883 N N . LEU A 1 106 ? 13.686 10.269 -14.689 1.00 95.06 106 LEU A N 1
ATOM 884 C CA . LEU A 1 106 ? 12.626 10.992 -15.389 1.00 95.06 106 LEU A CA 1
ATOM 885 C C . LEU A 1 106 ? 12.910 11.173 -16.889 1.00 95.06 106 LEU A C 1
ATOM 887 O O . LEU A 1 106 ? 11.967 11.210 -17.673 1.00 95.06 106 LEU A O 1
ATOM 891 N N . GLU A 1 107 ? 14.177 11.255 -17.310 1.00 95.75 107 GLU A N 1
ATOM 892 C CA . GLU A 1 107 ? 14.547 11.321 -18.731 1.00 95.75 107 GLU A CA 1
ATOM 893 C C . GLU A 1 107 ? 14.246 10.023 -19.489 1.00 95.75 107 GLU A C 1
ATOM 895 O O . GLU A 1 107 ? 13.729 10.089 -20.605 1.00 95.75 107 GLU A O 1
ATOM 900 N N . ILE A 1 108 ? 14.506 8.851 -18.894 1.00 95.69 108 ILE A N 1
ATOM 901 C CA . ILE A 1 108 ? 14.179 7.549 -19.499 1.00 95.69 108 ILE A CA 1
ATOM 902 C C . ILE A 1 108 ? 12.664 7.453 -19.707 1.00 95.69 108 ILE A C 1
ATOM 904 O O . ILE A 1 108 ? 12.194 7.161 -20.812 1.00 95.69 108 ILE A O 1
ATOM 908 N N . LEU A 1 109 ? 11.897 7.782 -18.664 1.00 96.19 109 LEU A N 1
ATOM 909 C CA . LEU A 1 109 ? 10.437 7.768 -18.703 1.00 96.19 109 LEU A CA 1
ATOM 910 C C . LEU A 1 109 ? 9.874 8.782 -19.713 1.00 96.19 109 LEU A C 1
ATOM 912 O O . LEU A 1 109 ? 8.987 8.447 -20.500 1.00 96.19 109 LEU A O 1
ATOM 916 N N . TYR A 1 110 ? 10.420 10.002 -19.746 1.00 96.06 110 TYR A N 1
ATOM 917 C CA . TYR A 1 110 ? 10.044 11.041 -20.706 1.00 96.06 110 TYR A CA 1
ATOM 918 C C . TYR A 1 110 ? 10.324 10.609 -22.152 1.00 96.06 110 TYR A C 1
ATOM 920 O O . TYR A 1 110 ? 9.470 10.784 -23.026 1.00 96.06 110 TYR A O 1
ATOM 928 N N . LEU A 1 111 ? 11.489 10.012 -22.427 1.00 95.38 111 LEU A N 1
ATOM 929 C CA . LEU A 1 111 ? 11.825 9.484 -23.752 1.00 95.38 111 LEU A CA 1
ATOM 930 C C . LEU A 1 111 ? 10.864 8.360 -24.159 1.00 95.38 111 LEU A C 1
ATOM 932 O O . LEU A 1 111 ? 10.291 8.422 -25.248 1.00 95.38 111 LEU A O 1
ATOM 936 N N . ALA A 1 112 ? 10.612 7.381 -23.285 1.00 95.69 112 ALA A N 1
ATOM 937 C CA . ALA A 1 112 ? 9.654 6.309 -23.559 1.00 95.69 112 ALA A CA 1
ATOM 938 C C . ALA A 1 112 ? 8.246 6.863 -23.853 1.00 95.69 112 ALA A C 1
ATOM 940 O O . ALA A 1 112 ? 7.619 6.474 -24.840 1.00 95.69 112 ALA A O 1
ATOM 941 N N . PHE A 1 113 ? 7.791 7.855 -23.080 1.00 95.81 113 PHE A N 1
ATOM 942 C CA . PHE A 1 113 ? 6.506 8.527 -23.286 1.00 95.81 113 PHE A CA 1
ATOM 943 C C . PHE A 1 113 ? 6.423 9.356 -24.578 1.00 95.81 113 PHE A C 1
ATOM 945 O O . PHE A 1 113 ? 5.315 9.667 -25.013 1.00 95.81 113 PHE A O 1
ATOM 952 N N . ASN A 1 114 ? 7.541 9.720 -25.211 1.00 94.00 114 ASN A N 1
ATOM 953 C CA . ASN A 1 114 ? 7.524 10.367 -26.527 1.00 94.00 114 ASN A CA 1
ATOM 954 C C . ASN A 1 114 ? 7.357 9.365 -27.678 1.00 94.00 114 ASN A C 1
ATOM 956 O O . ASN A 1 114 ? 6.733 9.703 -28.685 1.00 94.00 114 ASN A O 1
ATOM 960 N N . PHE A 1 115 ? 7.896 8.150 -27.542 1.00 93.19 115 PHE A N 1
ATOM 961 C CA . PHE A 1 115 ? 7.911 7.150 -28.617 1.00 93.19 115 PHE A CA 1
ATOM 962 C C . PHE A 1 115 ? 6.786 6.111 -28.530 1.00 93.19 115 PHE A C 1
ATOM 964 O O . PHE A 1 115 ? 6.479 5.478 -29.540 1.00 93.19 115 PHE A O 1
ATOM 971 N N . ILE A 1 116 ? 6.165 5.935 -27.360 1.00 94.69 116 ILE A N 1
ATOM 972 C CA . ILE A 1 116 ? 5.194 4.867 -27.098 1.00 94.69 116 ILE A CA 1
ATOM 973 C C . ILE A 1 116 ? 3.936 5.432 -26.451 1.00 94.69 116 ILE A C 1
ATOM 975 O O . ILE A 1 116 ? 4.013 6.142 -25.457 1.00 94.69 116 ILE A O 1
ATOM 979 N N . ASP A 1 117 ? 2.766 5.094 -26.990 1.00 96.56 117 ASP A N 1
ATOM 980 C CA . ASP A 1 117 ? 1.472 5.425 -26.385 1.00 96.56 117 ASP A CA 1
ATOM 981 C C . ASP A 1 117 ? 1.139 4.401 -25.285 1.00 96.56 117 ASP A C 1
ATOM 983 O O . ASP A 1 117 ? 0.902 3.236 -25.593 1.00 96.56 117 ASP A O 1
ATOM 987 N N . PHE A 1 118 ? 1.149 4.823 -24.022 1.00 97.44 118 PHE A N 1
ATOM 988 C CA . PHE A 1 118 ? 0.726 4.062 -22.835 1.00 97.44 118 PHE A CA 1
ATOM 989 C C . PHE A 1 118 ? -0.603 4.593 -22.266 1.00 97.44 118 PHE A C 1
ATOM 991 O O . PHE A 1 118 ? -0.966 4.304 -21.124 1.00 97.44 118 PHE A O 1
ATOM 998 N N . SER A 1 119 ? -1.306 5.460 -23.005 1.00 97.25 119 SER A N 1
ATOM 999 C CA . SER A 1 119 ? -2.410 6.245 -22.443 1.00 97.25 119 SER A CA 1
ATOM 1000 C C . SER A 1 119 ? -3.621 5.407 -22.031 1.00 97.25 119 SER A C 1
ATOM 1002 O O . SER A 1 119 ? -4.378 5.832 -21.159 1.00 97.25 119 SER A O 1
ATOM 1004 N N . GLN A 1 120 ? -3.792 4.210 -22.598 1.00 97.12 120 GLN A N 1
ATOM 1005 C CA . GLN A 1 120 ? -4.812 3.266 -22.148 1.00 97.12 120 GLN A CA 1
ATOM 1006 C C . GLN A 1 120 ? -4.387 2.592 -20.838 1.00 97.12 120 GLN A C 1
ATOM 1008 O O . GLN A 1 120 ? -5.121 2.636 -19.854 1.00 97.12 120 GLN A O 1
ATOM 1013 N N . GLU A 1 121 ? -3.181 2.028 -20.808 1.00 97.88 121 GLU A N 1
ATOM 1014 C CA . GLU A 1 121 ? -2.640 1.270 -19.683 1.00 97.88 121 GLU A CA 1
ATOM 1015 C C . GLU A 1 121 ? -2.511 2.134 -18.416 1.00 97.88 121 GLU A C 1
ATOM 1017 O O . GLU A 1 121 ? -2.834 1.671 -17.323 1.00 97.88 121 GLU A O 1
ATOM 1022 N N . LEU A 1 122 ? -2.112 3.403 -18.566 1.00 97.94 122 LEU A N 1
ATOM 1023 C CA . LEU A 1 122 ? -2.056 4.388 -17.478 1.00 97.94 122 LEU A CA 1
ATOM 1024 C C . LEU A 1 122 ? -3.459 4.776 -16.978 1.00 97.94 122 LEU A C 1
ATOM 1026 O O . LEU A 1 122 ? -3.706 4.792 -15.772 1.00 97.94 122 LEU A O 1
ATOM 1030 N N . LYS A 1 123 ? -4.400 5.051 -17.894 1.00 96.88 123 LYS A N 1
ATOM 1031 C CA . LYS A 1 123 ? -5.767 5.482 -17.552 1.00 96.88 123 LYS A CA 1
ATOM 1032 C C . LYS A 1 123 ? -6.578 4.378 -16.871 1.00 96.88 123 LYS A C 1
ATOM 1034 O O . LYS A 1 123 ? -7.360 4.660 -15.968 1.00 96.88 123 LYS A O 1
ATOM 1039 N N . GLU A 1 124 ? -6.391 3.133 -17.298 1.00 96.06 124 GLU A N 1
ATOM 1040 C CA . GLU A 1 124 ? -6.987 1.941 -16.681 1.00 96.06 124 GLU A CA 1
ATOM 1041 C C . GLU A 1 124 ? -6.251 1.506 -15.397 1.00 96.06 124 GLU A C 1
ATOM 1043 O O . GLU A 1 124 ? -6.631 0.509 -14.788 1.00 96.06 124 GLU A O 1
ATOM 1048 N N . GLN A 1 125 ? -5.192 2.222 -14.988 1.00 96.25 125 GLN A N 1
ATOM 1049 C CA . GLN A 1 125 ? -4.300 1.878 -13.869 1.00 96.25 125 GLN A CA 1
ATOM 1050 C C . GLN A 1 125 ? -3.668 0.480 -13.989 1.00 96.25 125 GLN A C 1
ATOM 1052 O O . GLN A 1 125 ? -3.212 -0.099 -13.002 1.00 96.25 125 GLN A O 1
ATOM 1057 N N . ARG A 1 126 ? -3.607 -0.072 -15.206 1.00 97.56 126 ARG A N 1
ATOM 1058 C CA . ARG A 1 126 ? -2.917 -1.334 -15.498 1.00 97.56 126 ARG A CA 1
ATOM 1059 C C . ARG A 1 126 ? -1.403 -1.165 -15.485 1.00 97.56 126 ARG A C 1
ATOM 1061 O O . ARG A 1 126 ? -0.693 -2.107 -15.158 1.00 97.56 126 ARG A O 1
ATOM 1068 N N . LEU A 1 127 ? -0.923 0.037 -15.790 1.00 98.44 127 LEU A N 1
ATOM 1069 C CA . LEU A 1 127 ? 0.453 0.469 -15.581 1.00 98.44 127 LEU A CA 1
ATOM 1070 C C . LEU A 1 127 ? 0.463 1.597 -14.543 1.00 98.44 127 LEU A C 1
ATOM 1072 O O . LEU A 1 127 ? -0.138 2.648 -14.756 1.00 98.44 127 LEU A O 1
ATOM 1076 N N . ILE A 1 128 ? 1.147 1.375 -13.424 1.00 98.06 128 ILE A N 1
ATOM 1077 C CA . ILE A 1 128 ? 1.293 2.328 -12.320 1.00 98.06 128 ILE A CA 1
ATOM 1078 C C . ILE A 1 128 ? 2.775 2.663 -12.204 1.00 98.06 128 ILE A C 1
ATOM 1080 O O . ILE A 1 128 ? 3.603 1.761 -12.111 1.00 98.06 128 ILE A O 1
ATOM 1084 N N . ILE A 1 129 ? 3.113 3.954 -12.226 1.00 97.88 129 ILE A N 1
ATOM 1085 C CA . ILE A 1 129 ? 4.503 4.419 -12.192 1.00 97.88 129 ILE A CA 1
ATOM 1086 C C . ILE A 1 129 ? 4.714 5.298 -10.962 1.00 97.88 129 ILE A C 1
ATOM 1088 O O . ILE A 1 129 ? 3.998 6.285 -10.750 1.00 97.88 129 ILE A O 1
ATOM 1092 N N . LEU A 1 130 ? 5.695 4.906 -10.155 1.00 96.62 130 LEU A N 1
ATOM 1093 C CA . LEU A 1 130 ? 6.074 5.515 -8.885 1.00 96.62 130 LEU A CA 1
ATOM 1094 C C . LEU A 1 130 ? 7.571 5.863 -8.920 1.00 96.62 130 LEU A C 1
ATOM 1096 O O . LEU A 1 130 ? 8.320 5.318 -9.725 1.00 96.62 130 LEU A O 1
ATOM 1100 N N . ASN A 1 131 ? 8.013 6.758 -8.041 1.00 93.19 131 ASN A N 1
ATOM 1101 C CA . ASN A 1 131 ? 9.435 6.993 -7.782 1.00 93.19 131 ASN A CA 1
ATOM 1102 C C . ASN A 1 131 ? 9.865 6.182 -6.543 1.00 93.19 131 ASN A C 1
ATOM 1104 O O . ASN A 1 131 ? 9.019 5.856 -5.703 1.00 93.19 131 ASN A O 1
ATOM 1108 N N . SER A 1 132 ? 11.155 5.860 -6.391 1.00 93.44 132 SER A N 1
ATOM 1109 C CA . SER A 1 132 ? 11.640 5.093 -5.228 1.00 93.44 132 SER A CA 1
ATOM 1110 C C . SER A 1 132 ? 11.605 5.896 -3.916 1.00 93.44 132 SER A C 1
ATOM 1112 O O . SER A 1 132 ? 11.681 5.316 -2.834 1.00 93.44 132 SER A O 1
ATOM 1114 N N . ASP A 1 133 ? 11.492 7.226 -4.001 1.00 91.38 133 ASP A N 1
ATOM 1115 C CA . ASP A 1 133 ? 11.401 8.164 -2.874 1.00 91.38 133 ASP A CA 1
ATOM 1116 C C . ASP A 1 133 ? 9.986 8.276 -2.260 1.00 91.38 133 ASP A C 1
ATOM 1118 O O . ASP A 1 133 ? 9.804 8.996 -1.277 1.00 91.38 133 ASP A O 1
ATOM 1122 N N . ILE A 1 134 ? 9.004 7.521 -2.778 1.00 94.25 134 ILE A N 1
ATOM 1123 C CA . ILE A 1 134 ? 7.624 7.435 -2.266 1.00 94.25 134 ILE A CA 1
ATOM 1124 C C . ILE A 1 134 ? 7.565 7.260 -0.738 1.00 94.25 134 ILE A C 1
ATOM 1126 O O . ILE A 1 134 ? 8.335 6.490 -0.157 1.00 94.25 134 ILE A O 1
ATOM 1130 N N . SER A 1 135 ? 6.652 7.966 -0.060 1.00 95.12 135 SER A N 1
ATOM 1131 C CA . SER A 1 135 ? 6.568 7.933 1.406 1.00 95.12 135 SER A CA 1
ATOM 1132 C C . SER A 1 135 ? 6.051 6.588 1.940 1.00 95.12 135 SER A C 1
ATOM 1134 O O . SER A 1 135 ? 5.362 5.843 1.243 1.00 95.12 135 SER A O 1
ATOM 1136 N N . GLU A 1 136 ? 6.370 6.262 3.197 1.00 95.38 136 GLU A N 1
ATOM 1137 C CA . GLU A 1 136 ? 5.828 5.058 3.853 1.00 95.38 136 GLU A CA 1
ATOM 1138 C C . GLU A 1 136 ? 4.306 5.119 3.982 1.00 95.38 136 GLU A C 1
ATOM 1140 O O . GLU A 1 136 ? 3.638 4.110 3.787 1.00 95.38 136 GLU A O 1
ATOM 1145 N N . LEU A 1 137 ? 3.748 6.306 4.241 1.00 95.25 137 LEU A N 1
ATOM 1146 C CA . LEU A 1 137 ? 2.304 6.508 4.331 1.00 95.25 137 LEU A CA 1
ATOM 1147 C C . LEU A 1 137 ? 1.618 6.228 2.986 1.00 95.25 137 LEU A C 1
ATOM 1149 O O . LEU A 1 137 ? 0.592 5.553 2.951 1.00 95.25 137 LEU A O 1
ATOM 1153 N N . ASP A 1 138 ? 2.201 6.692 1.879 1.00 95.25 138 ASP A N 1
ATOM 1154 C CA . ASP A 1 138 ? 1.670 6.438 0.535 1.00 95.25 138 ASP A CA 1
ATOM 1155 C C . ASP A 1 138 ? 1.780 4.956 0.156 1.00 95.25 138 ASP A C 1
ATOM 1157 O O . ASP A 1 138 ? 0.826 4.399 -0.387 1.00 95.25 138 ASP A O 1
ATOM 1161 N N . LEU A 1 139 ? 2.892 4.289 0.499 1.00 96.69 139 LEU A N 1
ATOM 1162 C CA . LEU A 1 139 ? 3.036 2.837 0.334 1.00 96.69 139 LEU A CA 1
ATOM 1163 C C . LEU A 1 139 ? 2.016 2.061 1.178 1.00 96.69 139 LEU A C 1
ATOM 1165 O O . LEU A 1 139 ? 1.392 1.133 0.666 1.00 96.69 139 LEU A O 1
ATOM 1169 N N . MET A 1 140 ? 1.811 2.436 2.444 1.00 95.69 140 MET A N 1
ATOM 1170 C CA . MET A 1 140 ? 0.821 1.793 3.313 1.00 95.69 140 MET A CA 1
ATOM 1171 C C . MET A 1 140 ? -0.593 1.947 2.753 1.00 95.69 140 MET A C 1
ATOM 1173 O O . MET A 1 140 ? -1.297 0.948 2.610 1.00 95.69 140 MET A O 1
ATOM 1177 N N . ASN A 1 141 ? -0.978 3.166 2.366 1.00 95.19 141 ASN A N 1
ATOM 1178 C CA . ASN A 1 141 ? -2.268 3.436 1.732 1.00 95.19 141 ASN A CA 1
ATOM 1179 C C . ASN A 1 141 ? -2.437 2.614 0.445 1.00 95.19 141 ASN A C 1
ATOM 1181 O O . ASN A 1 141 ? -3.461 1.961 0.263 1.00 95.19 141 ASN A O 1
ATOM 1185 N N . PHE A 1 142 ? -1.420 2.594 -0.422 1.00 95.94 142 PHE A N 1
ATOM 1186 C CA . PHE A 1 142 ? -1.424 1.834 -1.672 1.00 95.94 142 PHE A CA 1
ATOM 1187 C C . PHE A 1 142 ? -1.651 0.335 -1.432 1.00 95.94 142 PHE A C 1
ATOM 1189 O O . PHE A 1 142 ? -2.610 -0.238 -1.954 1.00 95.94 142 PHE A O 1
ATOM 1196 N N . PHE A 1 143 ? -0.832 -0.293 -0.585 1.00 97.25 143 PHE A N 1
ATOM 1197 C CA . PHE A 1 143 ? -0.918 -1.728 -0.302 1.00 97.25 143 PHE A CA 1
ATOM 1198 C C . PHE A 1 143 ? -2.159 -2.138 0.504 1.00 97.25 143 PHE A C 1
ATOM 1200 O O . PHE A 1 143 ? -2.541 -3.305 0.456 1.00 97.25 143 PHE A O 1
ATOM 1207 N N . GLN A 1 144 ? -2.822 -1.216 1.207 1.00 95.31 144 GLN A N 1
ATOM 1208 C CA . GLN A 1 144 ? -4.111 -1.478 1.859 1.00 95.31 144 GLN A CA 1
ATOM 1209 C C . GLN A 1 144 ? -5.306 -1.445 0.891 1.00 95.31 144 GLN A C 1
ATOM 1211 O O . GLN A 1 144 ? -6.374 -1.957 1.231 1.00 95.31 144 GLN A O 1
ATOM 1216 N N . THR A 1 145 ? -5.164 -0.895 -0.322 1.00 94.06 145 THR A N 1
ATOM 1217 C CA . THR A 1 145 ? -6.260 -0.916 -1.305 1.00 94.06 145 THR A CA 1
ATOM 1218 C C . THR A 1 145 ? -6.400 -2.278 -2.003 1.00 94.06 145 THR A C 1
ATOM 1220 O O . THR A 1 145 ? -5.401 -2.908 -2.366 1.00 94.06 145 THR A O 1
ATOM 1223 N N . PRO A 1 146 ? -7.630 -2.764 -2.257 1.00 93.38 146 PRO A N 1
ATOM 1224 C CA . PRO A 1 146 ? -7.854 -3.862 -3.192 1.00 93.38 146 PRO A CA 1
ATOM 1225 C C . PRO A 1 146 ? -7.487 -3.446 -4.633 1.00 93.38 146 PRO A C 1
ATOM 1227 O O . PRO A 1 146 ? -7.803 -2.325 -5.027 1.00 93.38 146 PRO A O 1
ATOM 1230 N N . PRO A 1 147 ? -6.891 -4.333 -5.453 1.00 94.75 147 PRO A N 1
ATOM 1231 C CA . PRO A 1 147 ? -6.585 -5.731 -5.159 1.00 94.75 147 PRO A CA 1
ATOM 1232 C C . PRO A 1 147 ? -5.238 -5.960 -4.453 1.00 94.75 147 PRO A C 1
ATOM 1234 O O . PRO A 1 147 ? -4.993 -7.093 -4.047 1.00 94.75 147 PRO A O 1
ATOM 1237 N N . PHE A 1 148 ? -4.380 -4.943 -4.295 1.00 97.00 148 PHE A N 1
ATOM 1238 C CA . PHE A 1 148 ? -3.020 -5.080 -3.747 1.00 97.00 148 PHE A CA 1
ATOM 1239 C C . PHE A 1 148 ? -3.004 -5.816 -2.402 1.00 97.00 148 PHE A C 1
ATOM 1241 O O . PHE A 1 148 ? -2.287 -6.809 -2.266 1.00 97.00 148 PHE A O 1
ATOM 1248 N N . PHE A 1 149 ? -3.883 -5.427 -1.473 1.00 95.69 149 PHE A N 1
ATOM 1249 C CA . PHE A 1 149 ? -4.031 -6.063 -0.157 1.00 95.69 149 PHE A CA 1
ATOM 1250 C C . PHE A 1 149 ? -4.280 -7.584 -0.213 1.00 95.69 149 PHE A C 1
ATOM 1252 O O . PHE A 1 149 ? -3.790 -8.338 0.625 1.00 95.69 149 PHE A O 1
ATOM 1259 N N . ASN A 1 150 ? -4.988 -8.071 -1.234 1.00 94.12 150 ASN A N 1
ATOM 1260 C CA . ASN A 1 150 ? -5.298 -9.498 -1.368 1.00 94.12 150 ASN A CA 1
ATOM 1261 C C . ASN A 1 150 ? -4.095 -10.321 -1.863 1.00 94.12 150 ASN A C 1
ATOM 1263 O O . ASN A 1 150 ? -4.103 -11.548 -1.765 1.00 94.12 150 ASN A O 1
ATOM 1267 N N . PHE A 1 151 ? -3.066 -9.660 -2.403 1.00 95.44 151 PHE A N 1
ATOM 1268 C CA . PHE A 1 151 ? -1.921 -10.287 -3.062 1.00 95.44 151 PHE A CA 1
ATOM 1269 C C . PHE A 1 151 ? -0.568 -9.883 -2.457 1.00 95.44 151 PHE A C 1
ATOM 1271 O O . PHE A 1 151 ? 0.464 -10.146 -3.068 1.00 95.44 151 PHE A O 1
ATOM 1278 N N . LEU A 1 152 ? -0.530 -9.320 -1.240 1.00 94.94 152 LEU A N 1
ATOM 1279 C CA . LEU A 1 152 ? 0.723 -8.902 -0.577 1.00 94.94 152 LEU A CA 1
ATOM 1280 C C . LEU A 1 152 ? 1.745 -10.042 -0.441 1.00 94.94 152 LEU A C 1
ATOM 1282 O O . LEU A 1 1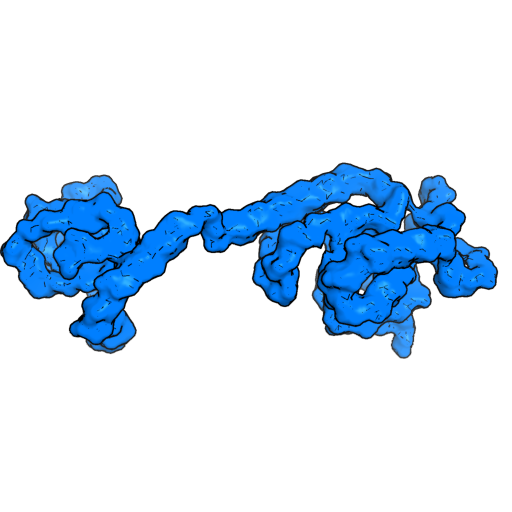52 ? 2.944 -9.815 -0.554 1.00 94.94 152 LEU A O 1
ATOM 1286 N N . ARG A 1 153 ? 1.281 -11.288 -0.267 1.00 93.12 153 ARG A N 1
ATOM 1287 C CA . ARG A 1 153 ? 2.146 -12.482 -0.215 1.00 93.12 153 ARG A CA 1
ATOM 1288 C C . ARG A 1 153 ? 2.827 -12.813 -1.556 1.00 93.12 153 ARG A C 1
ATOM 1290 O O . ARG A 1 153 ? 3.787 -13.575 -1.561 1.00 93.12 153 ARG A O 1
ATOM 1297 N N . LEU A 1 154 ? 2.333 -12.274 -2.671 1.00 94.38 154 LEU A N 1
ATOM 1298 C CA . LEU A 1 154 ? 2.916 -12.434 -4.008 1.00 94.38 154 LEU A CA 1
ATOM 1299 C C . LEU A 1 154 ? 3.895 -11.304 -4.370 1.00 94.38 154 LEU A C 1
ATOM 1301 O O . LEU A 1 154 ? 4.343 -11.250 -5.512 1.00 94.38 154 LEU A O 1
ATOM 1305 N N . TYR A 1 155 ? 4.197 -10.391 -3.439 1.00 97.69 155 TYR A N 1
ATOM 1306 C CA . TYR A 1 155 ? 5.181 -9.339 -3.665 1.00 97.69 155 TYR A CA 1
ATOM 1307 C C . TYR A 1 155 ? 6.581 -9.925 -3.901 1.00 97.69 155 TYR A C 1
ATOM 1309 O O . TYR A 1 155 ? 7.118 -10.642 -3.058 1.00 97.69 155 TYR A O 1
ATOM 1317 N N . ASP A 1 156 ? 7.156 -9.561 -5.042 1.00 97.00 156 ASP A N 1
ATOM 1318 C CA . ASP A 1 156 ? 8.542 -9.781 -5.447 1.00 97.00 156 ASP A CA 1
ATOM 1319 C C . ASP A 1 156 ? 8.948 -8.564 -6.298 1.00 97.00 156 ASP A C 1
ATOM 1321 O O . ASP A 1 156 ? 8.143 -8.099 -7.115 1.00 97.00 156 ASP A O 1
ATOM 1325 N N . LEU A 1 157 ? 10.138 -7.997 -6.073 1.00 98.25 157 LEU A N 1
ATOM 1326 C CA . LEU A 1 157 ? 10.601 -6.788 -6.767 1.00 98.25 157 LEU A CA 1
ATOM 1327 C C . LEU A 1 157 ? 11.573 -7.165 -7.883 1.00 98.25 157 LEU A C 1
ATOM 1329 O O . LEU A 1 157 ? 12.766 -7.375 -7.663 1.00 98.25 157 LEU A O 1
ATOM 1333 N N . HIS A 1 158 ? 11.061 -7.209 -9.107 1.00 98.06 158 HIS A N 1
ATOM 1334 C CA . HIS A 1 158 ? 11.840 -7.607 -10.268 1.00 98.06 158 HIS A CA 1
ATOM 1335 C C . HIS A 1 158 ? 12.733 -6.474 -10.781 1.00 98.06 158 HIS A C 1
ATOM 1337 O O . HIS A 1 158 ? 12.267 -5.371 -11.066 1.00 98.06 158 HIS A O 1
ATOM 1343 N N . LEU A 1 159 ? 14.014 -6.760 -11.018 1.00 97.56 159 LEU A N 1
ATOM 1344 C CA . LEU A 1 159 ? 14.861 -5.851 -11.784 1.00 97.56 159 LEU A CA 1
ATOM 1345 C C . LEU A 1 159 ? 14.527 -5.956 -13.281 1.00 97.56 159 LEU A C 1
ATOM 1347 O O . LEU A 1 159 ? 14.531 -7.050 -13.865 1.00 97.56 159 LEU A O 1
ATOM 1351 N N . HIS A 1 160 ? 14.253 -4.814 -13.917 1.00 97.31 160 HIS A N 1
ATOM 1352 C CA . HIS A 1 160 ? 13.940 -4.747 -15.347 1.00 97.31 160 HIS A CA 1
ATOM 1353 C C . HIS A 1 160 ? 15.087 -5.295 -16.212 1.00 97.31 160 HIS A C 1
ATOM 1355 O O . HIS A 1 160 ? 14.897 -6.224 -17.011 1.00 97.31 160 HIS A O 1
ATOM 1361 N N . ASN A 1 161 ? 16.300 -4.773 -16.008 1.00 96.00 161 ASN A N 1
ATOM 1362 C CA . ASN A 1 161 ? 17.542 -5.269 -16.599 1.00 96.00 161 ASN A CA 1
ATOM 1363 C C . ASN A 1 161 ? 18.787 -4.798 -15.820 1.00 96.00 161 ASN A C 1
ATOM 1365 O O . ASN A 1 161 ? 18.694 -3.954 -14.930 1.00 96.00 161 ASN A O 1
ATOM 1369 N N . GLU A 1 162 ? 19.948 -5.331 -16.202 1.00 95.38 162 GLU A N 1
ATOM 1370 C CA . GLU A 1 162 ? 21.263 -5.086 -15.583 1.00 95.38 162 GLU A CA 1
ATOM 1371 C C . GLU A 1 162 ? 21.675 -3.602 -15.568 1.00 95.38 162 GLU A C 1
ATOM 1373 O O . GLU A 1 162 ? 22.407 -3.179 -14.680 1.00 95.38 162 GLU A O 1
ATOM 1378 N N . TYR A 1 163 ? 21.170 -2.767 -16.490 1.00 95.88 163 TYR A N 1
ATOM 1379 C CA . TYR A 1 163 ? 21.466 -1.325 -16.495 1.00 95.88 163 TYR A CA 1
ATOM 1380 C C . TYR A 1 163 ? 21.079 -0.650 -15.169 1.00 95.88 163 TYR A C 1
ATOM 1382 O O . TYR A 1 163 ? 21.774 0.252 -14.706 1.00 95.88 163 TYR A O 1
ATOM 1390 N N . TYR A 1 164 ? 19.998 -1.105 -14.526 1.00 96.62 164 TYR A N 1
ATOM 1391 C CA . TYR A 1 164 ? 19.531 -0.532 -13.263 1.00 96.62 164 TYR A CA 1
ATOM 1392 C C . TYR A 1 164 ? 20.334 -0.984 -12.033 1.00 96.62 164 TYR A C 1
ATOM 1394 O O . TYR A 1 164 ? 20.104 -0.447 -10.950 1.00 96.62 164 TYR A O 1
ATOM 1402 N N . GLU A 1 165 ? 21.318 -1.883 -12.164 1.00 95.25 165 GLU A N 1
ATOM 1403 C CA . GLU A 1 165 ? 22.217 -2.245 -11.053 1.00 95.25 165 GLU A CA 1
ATOM 1404 C C . GLU A 1 165 ? 23.033 -1.049 -10.539 1.00 95.25 165 GLU A C 1
ATOM 1406 O O . GLU A 1 165 ? 23.412 -1.023 -9.370 1.00 95.25 165 GLU A O 1
ATOM 1411 N N . ILE A 1 166 ? 23.201 0.010 -11.342 1.00 93.94 166 ILE A N 1
ATOM 1412 C CA . ILE A 1 166 ? 23.789 1.283 -10.885 1.00 93.94 166 ILE A CA 1
ATOM 1413 C C . ILE A 1 166 ? 22.990 1.948 -9.744 1.00 93.94 166 ILE A C 1
ATOM 1415 O O . ILE A 1 166 ? 23.524 2.800 -9.037 1.00 93.94 166 ILE A O 1
ATOM 1419 N N . TYR A 1 167 ? 21.733 1.542 -9.529 1.00 95.31 167 TYR A N 1
ATOM 1420 C CA . TYR A 1 167 ? 20.870 1.985 -8.430 1.00 95.31 167 TYR A CA 1
ATOM 1421 C C . TYR A 1 167 ? 20.743 0.946 -7.301 1.00 95.31 167 TYR A C 1
ATOM 1423 O O . TYR A 1 167 ? 19.804 1.041 -6.512 1.00 95.31 167 TYR A O 1
ATOM 1431 N N . HIS A 1 168 ? 21.657 -0.030 -7.201 1.00 95.56 168 HIS A N 1
ATOM 1432 C CA . HIS A 1 168 ? 21.618 -1.146 -6.238 1.00 95.56 168 HIS A CA 1
ATOM 1433 C C . HIS A 1 168 ? 21.166 -0.742 -4.823 1.00 95.56 168 HIS A C 1
ATOM 1435 O O . HIS A 1 168 ? 20.182 -1.275 -4.315 1.00 95.56 168 HIS A O 1
ATOM 1441 N N . GLU A 1 169 ? 21.816 0.264 -4.231 1.00 96.69 169 GLU A N 1
ATOM 1442 C CA . GLU A 1 169 ? 21.470 0.795 -2.905 1.00 96.69 169 GLU A CA 1
ATOM 1443 C C . GLU A 1 169 ? 20.011 1.266 -2.819 1.00 96.69 169 GLU A C 1
ATOM 1445 O O . GLU A 1 169 ? 19.307 0.954 -1.861 1.00 96.69 169 GLU A O 1
ATOM 1450 N N . LYS A 1 170 ? 19.505 1.987 -3.827 1.00 96.62 170 LYS A N 1
ATOM 1451 C CA . LYS A 1 170 ? 18.103 2.435 -3.847 1.00 96.62 170 LYS A CA 1
ATOM 1452 C C . LYS A 1 170 ? 17.132 1.267 -3.983 1.00 96.62 170 LYS A C 1
ATOM 1454 O O . LYS A 1 170 ? 16.091 1.278 -3.333 1.00 96.62 170 LYS A O 1
ATOM 1459 N N . ILE A 1 171 ? 17.472 0.272 -4.804 1.00 97.69 171 ILE A N 1
ATOM 1460 C CA . ILE A 1 171 ? 16.660 -0.933 -5.016 1.00 97.69 171 ILE A CA 1
ATOM 1461 C C . ILE A 1 171 ? 16.528 -1.713 -3.704 1.00 97.69 171 ILE A C 1
ATOM 1463 O O . ILE A 1 171 ? 15.415 -2.073 -3.323 1.00 97.69 171 ILE A O 1
ATOM 1467 N N . LEU A 1 172 ? 17.639 -1.922 -2.987 1.00 97.56 172 LEU A N 1
ATOM 1468 C CA . LEU A 1 172 ? 17.633 -2.578 -1.678 1.00 97.56 172 LEU A CA 1
ATOM 1469 C C . LEU A 1 172 ? 16.818 -1.784 -0.652 1.00 97.56 172 LEU A C 1
ATOM 1471 O O . LEU A 1 172 ? 15.886 -2.335 -0.071 1.00 97.56 172 LEU A O 1
ATOM 1475 N N . ASN A 1 173 ? 17.098 -0.486 -0.490 1.00 97.56 173 ASN A N 1
ATOM 1476 C CA . ASN A 1 173 ? 16.381 0.371 0.459 1.00 97.56 173 ASN A CA 1
ATOM 1477 C C . ASN A 1 173 ? 14.866 0.423 0.172 1.00 97.56 173 ASN A C 1
ATOM 1479 O O . ASN A 1 173 ? 14.058 0.362 1.098 1.00 97.56 173 ASN A O 1
ATOM 1483 N N . LEU A 1 174 ? 14.459 0.492 -1.101 1.00 98.31 174 LEU A N 1
ATOM 1484 C CA . LEU A 1 174 ? 13.051 0.429 -1.501 1.00 98.31 174 LEU A CA 1
ATOM 1485 C C . LEU A 1 174 ? 12.424 -0.931 -1.164 1.00 98.31 174 LEU A C 1
ATOM 1487 O O . LEU A 1 174 ? 11.315 -0.973 -0.630 1.00 98.31 174 LEU A O 1
ATOM 1491 N N . ASN A 1 175 ? 13.113 -2.033 -1.468 1.00 98.31 175 ASN A N 1
ATOM 1492 C CA . ASN A 1 175 ? 12.618 -3.381 -1.194 1.00 98.31 175 ASN A CA 1
ATOM 1493 C C . ASN A 1 175 ? 12.448 -3.617 0.314 1.00 98.31 175 ASN A C 1
ATOM 1495 O O . ASN A 1 175 ? 11.393 -4.069 0.755 1.00 98.31 175 ASN A O 1
ATOM 1499 N N . GLU A 1 176 ? 13.441 -3.239 1.126 1.00 98.06 176 GLU A N 1
ATOM 1500 C CA . GLU A 1 176 ? 13.350 -3.304 2.588 1.00 98.06 176 GLU A CA 1
ATOM 1501 C C . GLU A 1 176 ? 12.182 -2.465 3.117 1.00 98.06 176 GLU A C 1
ATOM 1503 O O . GLU A 1 176 ? 11.361 -2.970 3.887 1.00 98.06 176 GLU A O 1
ATOM 1508 N N . LYS A 1 177 ? 12.048 -1.218 2.650 1.00 98.00 177 LYS A N 1
ATOM 1509 C CA . LYS A 1 177 ? 10.947 -0.315 3.013 1.00 98.00 177 LYS A CA 1
ATOM 1510 C C . LYS A 1 177 ? 9.579 -0.917 2.700 1.00 98.00 177 LYS A C 1
ATOM 1512 O O . LYS A 1 177 ? 8.695 -0.904 3.560 1.00 98.00 177 LYS A O 1
ATOM 1517 N N . ILE A 1 178 ? 9.403 -1.480 1.503 1.00 98.38 178 ILE A N 1
ATOM 1518 C CA . ILE A 1 178 ? 8.156 -2.152 1.123 1.00 98.38 178 ILE A CA 1
ATOM 1519 C C . ILE A 1 178 ? 7.923 -3.368 2.023 1.00 98.38 178 ILE A C 1
ATOM 1521 O O . ILE A 1 178 ? 6.853 -3.470 2.615 1.00 98.38 178 ILE A O 1
ATOM 1525 N N . ILE A 1 179 ? 8.917 -4.240 2.217 1.00 97.62 179 ILE A N 1
ATOM 1526 C CA . ILE A 1 179 ? 8.803 -5.422 3.088 1.00 97.62 179 ILE A CA 1
ATOM 1527 C C . ILE A 1 179 ? 8.388 -5.040 4.520 1.00 97.62 179 ILE A C 1
ATOM 1529 O O . ILE A 1 179 ? 7.559 -5.734 5.113 1.00 97.62 179 ILE A O 1
ATOM 1533 N N . GLN A 1 180 ? 8.903 -3.940 5.082 1.00 96.88 180 GLN A N 1
ATOM 1534 C CA . GLN A 1 180 ? 8.477 -3.461 6.404 1.00 96.88 180 GLN A CA 1
ATOM 1535 C C . GLN A 1 180 ? 7.044 -2.905 6.395 1.00 96.88 180 GLN A C 1
ATOM 1537 O O . GLN A 1 180 ? 6.273 -3.208 7.312 1.00 96.88 180 GLN A O 1
ATOM 1542 N N . CYS A 1 181 ? 6.643 -2.171 5.348 1.00 96.56 181 CYS A N 1
ATOM 1543 C CA . CYS A 1 181 ? 5.252 -1.737 5.174 1.00 96.56 181 CYS A CA 1
ATOM 1544 C C . CYS A 1 181 ? 4.305 -2.946 5.107 1.00 96.56 181 CYS A C 1
ATOM 1546 O O . CYS A 1 181 ? 3.301 -2.976 5.815 1.00 96.56 181 CYS A O 1
ATOM 1548 N N . LEU A 1 182 ? 4.650 -3.977 4.326 1.00 96.31 182 LEU A N 1
ATOM 1549 C CA . LEU A 1 182 ? 3.855 -5.200 4.191 1.00 96.31 182 LEU A CA 1
ATOM 1550 C C . LEU A 1 182 ? 3.724 -5.963 5.514 1.00 96.31 182 LEU A C 1
ATOM 1552 O O . LEU A 1 182 ? 2.616 -6.352 5.881 1.00 96.31 182 LEU A O 1
ATOM 1556 N N . LYS A 1 183 ? 4.824 -6.132 6.261 1.00 94.44 183 LYS A N 1
ATOM 1557 C CA . LYS A 1 183 ? 4.793 -6.730 7.608 1.00 94.44 183 LYS A CA 1
ATOM 1558 C C . LYS A 1 183 ? 3.866 -5.951 8.534 1.00 94.44 183 LYS A C 1
ATOM 1560 O O . LYS A 1 183 ? 2.992 -6.547 9.147 1.00 94.44 183 LYS A O 1
ATOM 1565 N N . THR A 1 184 ? 4.015 -4.628 8.574 1.00 94.12 184 THR A N 1
ATOM 1566 C CA . THR A 1 184 ? 3.188 -3.734 9.398 1.00 94.12 184 THR A CA 1
ATOM 1567 C C . THR A 1 184 ? 1.700 -3.878 9.064 1.00 94.12 184 THR A C 1
ATOM 1569 O O . THR A 1 184 ? 0.884 -4.063 9.965 1.00 94.12 184 THR A O 1
ATOM 1572 N N . ILE A 1 185 ? 1.343 -3.875 7.774 1.00 93.81 185 ILE A N 1
ATOM 1573 C CA . ILE A 1 185 ? -0.038 -4.065 7.309 1.00 93.81 185 ILE A CA 1
ATOM 1574 C C . ILE A 1 185 ? -0.600 -5.417 7.764 1.00 93.81 185 ILE A C 1
ATOM 1576 O O . ILE A 1 185 ? -1.731 -5.462 8.239 1.00 93.81 185 ILE A O 1
ATOM 1580 N N . VAL A 1 186 ? 0.173 -6.501 7.640 1.00 91.00 186 VAL A N 1
ATOM 1581 C CA . VAL A 1 186 ? -0.261 -7.845 8.057 1.00 91.00 186 VAL A CA 1
ATOM 1582 C C . VAL A 1 186 ? -0.413 -7.931 9.578 1.00 91.00 186 VAL A C 1
ATOM 1584 O O . VAL A 1 186 ? -1.439 -8.411 10.049 1.00 91.00 186 VAL A O 1
ATOM 1587 N N . THR A 1 187 ? 0.541 -7.413 10.356 1.00 89.25 187 THR A N 1
ATOM 1588 C CA . THR A 1 187 ? 0.466 -7.405 11.828 1.00 89.25 187 THR A CA 1
ATOM 1589 C C . THR A 1 187 ? -0.742 -6.614 12.341 1.00 89.25 187 THR A C 1
ATOM 1591 O O . THR A 1 187 ? -1.389 -7.050 13.290 1.00 89.25 187 THR A O 1
ATOM 1594 N N . TYR A 1 188 ? -1.116 -5.501 11.697 1.00 86.94 188 TYR A N 1
ATOM 1595 C CA . TYR A 1 188 ? -2.309 -4.731 12.080 1.00 86.94 188 TYR A CA 1
ATOM 1596 C C . TYR A 1 188 ? -3.644 -5.470 11.883 1.00 86.94 188 TYR A C 1
ATOM 1598 O O . TYR A 1 188 ? -4.636 -5.068 12.487 1.00 86.94 188 TYR A O 1
ATOM 1606 N N . GLN A 1 189 ? -3.693 -6.536 11.077 1.00 82.00 189 GLN A N 1
ATOM 1607 C CA . GLN A 1 189 ? -4.899 -7.363 10.903 1.00 82.00 189 GLN A CA 1
ATOM 1608 C C . GLN A 1 189 ? -5.080 -8.410 12.016 1.00 82.00 189 GLN A C 1
ATOM 1610 O O . GLN A 1 189 ? -6.138 -9.032 12.100 1.00 82.00 189 GLN A O 1
ATOM 1615 N N . GLY A 1 190 ? -4.069 -8.589 12.873 1.00 77.44 190 GLY A N 1
ATOM 1616 C CA . GLY A 1 190 ? -4.014 -9.639 13.885 1.00 77.44 190 GLY A CA 1
ATOM 1617 C C . GLY A 1 190 ? -3.372 -10.928 13.361 1.00 77.44 190 GLY A C 1
ATOM 1618 O O . GLY A 1 190 ? -3.613 -11.365 12.237 1.00 77.44 190 GLY A O 1
ATOM 1619 N N . ASP A 1 191 ? -2.540 -11.539 14.201 1.00 73.94 191 ASP A N 1
ATOM 1620 C CA . ASP A 1 191 ? -1.754 -12.740 13.903 1.00 73.94 191 ASP A CA 1
ATOM 1621 C C . ASP A 1 191 ? -2.115 -13.958 14.781 1.00 73.94 191 ASP A C 1
ATOM 1623 O O . ASP A 1 191 ? -1.706 -15.079 14.466 1.00 73.94 191 ASP A O 1
ATOM 1627 N N . ASP A 1 192 ? -2.930 -13.785 15.832 1.00 85.94 192 ASP A N 1
ATOM 1628 C CA . ASP A 1 192 ? -3.362 -14.875 16.718 1.00 85.94 192 ASP A CA 1
ATOM 1629 C C . ASP A 1 192 ? -4.778 -15.410 16.396 1.00 85.94 192 ASP A C 1
ATOM 1631 O O . ASP A 1 192 ? -5.826 -14.798 16.640 1.00 85.94 192 ASP A O 1
ATOM 1635 N N . ILE A 1 193 ? -4.807 -16.645 15.892 1.00 87.06 193 ILE A N 1
ATOM 1636 C CA . ILE A 1 193 ? -6.031 -17.410 15.621 1.00 87.06 193 ILE A CA 1
ATOM 1637 C C . ILE A 1 193 ? -6.779 -17.757 16.920 1.00 87.06 193 ILE A C 1
ATOM 1639 O O . ILE A 1 193 ? -8.010 -17.791 16.923 1.00 87.06 193 ILE A O 1
ATOM 1643 N N . LYS A 1 194 ? -6.080 -18.013 18.035 1.00 89.38 194 LYS A N 1
ATOM 1644 C CA . LYS A 1 194 ? -6.719 -18.319 19.328 1.00 89.38 194 LYS A CA 1
ATOM 1645 C C . LYS A 1 194 ? -7.462 -17.105 19.859 1.00 89.38 194 LYS A C 1
ATOM 1647 O O . LYS A 1 194 ? -8.588 -17.249 20.321 1.00 89.38 194 LYS A O 1
ATOM 1652 N N . ASP A 1 195 ? -6.849 -15.934 19.748 1.00 86.31 195 ASP A N 1
ATOM 1653 C CA . ASP A 1 195 ? -7.440 -14.653 20.119 1.00 86.31 195 ASP A CA 1
ATOM 1654 C C . ASP A 1 195 ? -8.711 -14.350 19.301 1.00 86.31 195 ASP A C 1
ATOM 1656 O O . ASP A 1 195 ? -9.759 -14.007 19.856 1.00 86.31 195 ASP A O 1
ATOM 1660 N N . THR A 1 196 ? -8.654 -14.610 17.990 1.00 89.19 196 THR A N 1
ATOM 1661 C CA . THR A 1 196 ? -9.805 -14.515 17.076 1.00 89.19 196 THR A CA 1
ATOM 1662 C C . THR A 1 196 ? -10.932 -15.478 17.477 1.00 89.19 196 THR A C 1
ATOM 1664 O O . THR A 1 196 ? -12.087 -15.073 17.627 1.00 89.19 196 THR A O 1
ATOM 1667 N N . LEU A 1 197 ? -10.610 -16.758 17.705 1.00 92.00 197 LEU A N 1
ATOM 1668 C CA . LEU A 1 197 ? -11.579 -17.777 18.128 1.00 92.00 197 LEU A CA 1
ATOM 1669 C C . LEU A 1 197 ? -12.176 -17.475 19.510 1.00 92.00 197 LEU A C 1
ATOM 1671 O O . LEU A 1 197 ? -13.362 -17.728 19.729 1.00 92.00 197 LEU A O 1
ATOM 1675 N N . GLN A 1 198 ? -11.386 -16.912 20.427 1.00 90.31 198 GLN A N 1
ATOM 1676 C CA . GLN A 1 198 ? -11.862 -16.469 21.734 1.00 90.31 198 GLN A CA 1
ATOM 1677 C C . GLN A 1 198 ? -12.895 -15.348 21.581 1.00 90.31 198 GLN A C 1
ATOM 1679 O O . GLN A 1 198 ? -13.968 -15.448 22.174 1.00 90.31 198 GLN A O 1
ATOM 1684 N N . GLY A 1 199 ? -12.617 -14.341 20.744 1.00 90.31 199 GLY A N 1
ATOM 1685 C CA . GLY A 1 199 ? -13.560 -13.259 20.448 1.00 90.31 199 GLY A CA 1
ATOM 1686 C C . GLY A 1 199 ? -14.883 -13.777 19.874 1.00 90.31 199 GLY A C 1
ATOM 1687 O O . GLY A 1 199 ? -15.948 -13.441 20.391 1.00 90.31 199 GLY A O 1
ATOM 1688 N N . ILE A 1 200 ? -14.829 -14.673 18.881 1.00 92.50 200 ILE A N 1
ATOM 1689 C CA . ILE A 1 200 ? -16.026 -15.307 18.296 1.00 92.50 200 ILE A CA 1
ATOM 1690 C C . ILE A 1 200 ? -16.824 -16.077 19.360 1.00 92.50 200 ILE A C 1
ATOM 1692 O O . ILE A 1 200 ? -18.047 -15.952 19.430 1.00 92.50 200 ILE A O 1
ATOM 1696 N N . ALA A 1 201 ? -16.155 -16.851 20.219 1.00 92.69 201 ALA A N 1
ATOM 1697 C CA . ALA A 1 201 ? -16.825 -17.580 21.292 1.00 92.69 201 ALA A CA 1
ATOM 1698 C C . ALA A 1 201 ? -17.481 -16.628 22.311 1.00 92.69 201 ALA A C 1
ATOM 1700 O O . ALA A 1 201 ? -18.632 -16.835 22.690 1.00 92.69 201 ALA A O 1
ATOM 1701 N N . GLN A 1 202 ? -16.777 -15.569 22.727 1.00 92.31 202 GLN A N 1
ATOM 1702 C CA . GLN A 1 202 ? -17.285 -14.549 23.652 1.00 92.31 202 GLN A CA 1
ATOM 1703 C C . GLN A 1 202 ? -18.525 -13.846 23.086 1.00 92.31 202 GLN A C 1
ATOM 1705 O O . GLN A 1 202 ? -19.551 -13.804 23.767 1.00 92.31 202 GLN A O 1
ATOM 1710 N N . PHE A 1 203 ? -18.475 -13.424 21.819 1.00 93.38 203 PHE A N 1
ATOM 1711 C CA . PHE A 1 203 ? -19.614 -12.869 21.087 1.00 93.38 203 PHE A CA 1
ATOM 1712 C C . PHE A 1 203 ? -20.835 -13.800 21.126 1.00 93.38 203 PHE A C 1
ATOM 1714 O O . PHE A 1 203 ? -21.919 -13.388 21.539 1.00 93.38 203 PHE A O 1
ATOM 1721 N N . ILE A 1 204 ? -20.661 -15.081 20.775 1.00 94.31 204 ILE A N 1
ATOM 1722 C CA . ILE A 1 204 ? -21.752 -16.073 20.767 1.00 94.31 204 ILE A CA 1
ATOM 1723 C C . ILE A 1 204 ? -22.354 -16.260 22.171 1.00 94.31 204 ILE A C 1
ATOM 1725 O O . ILE A 1 204 ? -23.577 -16.309 22.306 1.00 94.31 204 ILE A O 1
ATOM 1729 N N . TYR A 1 205 ? -21.529 -16.324 23.224 1.00 92.06 205 TYR A N 1
ATOM 1730 C CA . TYR A 1 205 ? -22.020 -16.446 24.604 1.00 92.06 205 TYR A CA 1
ATOM 1731 C C . TYR A 1 205 ? -22.741 -15.188 25.113 1.00 92.06 205 TYR A C 1
ATOM 1733 O O . TYR A 1 205 ? -23.626 -15.296 25.965 1.00 92.06 205 TYR A O 1
ATOM 1741 N N . ASN A 1 206 ? -22.378 -14.005 24.616 1.00 90.56 206 ASN A N 1
ATOM 1742 C CA . ASN A 1 206 ? -22.994 -12.737 25.011 1.00 90.56 206 ASN A CA 1
ATOM 1743 C C . ASN A 1 206 ? -24.241 -12.394 24.174 1.00 90.56 206 ASN A C 1
ATOM 1745 O O . ASN A 1 206 ? -25.107 -11.662 24.657 1.00 90.56 206 ASN A O 1
ATOM 1749 N N . LEU A 1 207 ? -24.391 -12.974 22.977 1.00 92.06 207 LEU A N 1
ATOM 1750 C CA . LEU A 1 207 ? -25.481 -12.702 22.033 1.00 92.06 207 LEU A CA 1
ATOM 1751 C C . LEU A 1 207 ? -26.897 -12.717 22.656 1.00 92.06 207 LEU A C 1
ATOM 1753 O O . LEU A 1 207 ? -27.646 -11.770 22.405 1.00 92.06 207 LEU A O 1
ATOM 1757 N N . PRO A 1 208 ? -27.296 -13.691 23.510 1.00 91.50 208 PRO A N 1
ATOM 1758 C CA . PRO A 1 208 ? -28.634 -13.685 24.112 1.00 91.50 208 PRO A CA 1
ATOM 1759 C C . PRO A 1 208 ? -28.875 -12.465 25.012 1.00 91.50 208 PRO A C 1
ATOM 1761 O O . PRO A 1 208 ? -29.973 -11.910 25.032 1.00 91.50 208 PRO A O 1
ATOM 1764 N N . LYS A 1 209 ? -27.835 -12.006 25.721 1.00 87.31 209 LYS A N 1
ATOM 1765 C CA . LYS A 1 209 ? -27.892 -10.812 26.576 1.00 87.31 209 LYS A CA 1
ATOM 1766 C C . LYS A 1 209 ? -27.902 -9.541 25.743 1.00 87.31 209 LYS A C 1
ATOM 1768 O O . LYS A 1 209 ? -28.621 -8.615 26.093 1.00 87.31 209 LYS A O 1
ATOM 1773 N N . MET A 1 210 ? -27.146 -9.492 24.647 1.00 88.81 210 MET A N 1
ATOM 1774 C CA . MET A 1 210 ? -27.151 -8.345 23.733 1.00 88.81 210 MET A CA 1
ATOM 1775 C C . MET A 1 210 ? -28.538 -8.119 23.124 1.00 88.81 210 MET A C 1
ATOM 1777 O O . MET A 1 210 ? -28.992 -6.983 23.057 1.00 88.81 210 MET A O 1
ATOM 1781 N N . ILE A 1 211 ? -29.227 -9.196 22.732 1.00 89.50 211 ILE A N 1
ATOM 1782 C CA . ILE A 1 211 ? -30.594 -9.138 22.191 1.00 89.50 211 ILE A CA 1
ATOM 1783 C C . ILE A 1 211 ? -31.615 -8.773 23.284 1.00 89.50 211 ILE A C 1
ATOM 1785 O O . ILE A 1 211 ? -32.574 -8.058 23.012 1.00 89.50 211 ILE A O 1
ATOM 1789 N N . GLY A 1 212 ? -31.414 -9.248 24.519 1.00 89.25 212 GLY A N 1
ATOM 1790 C CA . GLY A 1 212 ? -32.301 -8.972 25.654 1.00 89.25 212 GLY A CA 1
ATOM 1791 C C . GLY A 1 212 ? -32.140 -7.594 26.314 1.00 89.25 212 GLY A C 1
ATOM 1792 O O . GLY A 1 212 ? -32.943 -7.261 27.181 1.00 89.25 212 GLY A O 1
ATOM 1793 N N . ASN A 1 213 ? -31.127 -6.803 25.942 1.00 87.38 213 ASN A N 1
ATOM 1794 C CA . ASN A 1 213 ? -30.818 -5.504 26.551 1.00 87.38 213 ASN A CA 1
ATOM 1795 C C . ASN A 1 213 ? -30.990 -4.329 25.573 1.00 87.38 213 ASN A C 1
ATOM 1797 O O . ASN A 1 213 ? -31.104 -4.496 24.360 1.00 87.38 213 ASN A O 1
ATOM 1801 N N . PHE A 1 214 ? -31.001 -3.107 26.111 1.00 84.94 214 PHE A N 1
ATOM 1802 C CA . PHE A 1 214 ? -31.146 -1.890 25.311 1.00 84.94 214 PHE A CA 1
ATOM 1803 C C . PHE A 1 214 ? -29.912 -1.629 24.423 1.00 84.94 214 PHE A C 1
ATOM 1805 O O . PHE A 1 214 ? -28.793 -1.571 24.937 1.00 84.94 214 PHE A O 1
ATOM 1812 N N . PRO A 1 215 ? -30.084 -1.390 23.106 1.00 86.25 215 PRO A N 1
ATOM 1813 C CA . PRO A 1 215 ? -28.972 -1.038 22.228 1.00 86.25 215 PRO A CA 1
ATOM 1814 C C . PRO A 1 215 ? -28.334 0.305 22.600 1.00 86.25 215 PRO A C 1
ATOM 1816 O O . PRO A 1 215 ? -29.037 1.284 22.865 1.00 86.25 215 PRO A O 1
ATOM 1819 N N . LEU A 1 216 ? -27.004 0.397 22.492 1.00 85.56 216 LEU A N 1
ATOM 1820 C CA . LEU A 1 216 ? -26.235 1.613 22.796 1.00 85.56 216 LEU A CA 1
ATOM 1821 C C . LEU A 1 216 ? -26.759 2.866 22.066 1.00 85.56 216 LEU A C 1
ATOM 1823 O O . LEU A 1 216 ? -26.788 3.948 22.646 1.00 85.56 216 LEU A O 1
ATOM 1827 N N . GLN A 1 217 ? -27.222 2.739 20.816 1.00 88.00 217 GLN A N 1
ATOM 1828 C CA . GLN A 1 217 ? -27.796 3.875 20.082 1.00 88.00 217 GLN A CA 1
ATOM 1829 C C . GLN A 1 217 ? -29.088 4.412 20.711 1.00 88.00 217 GLN A C 1
ATOM 1831 O O . GLN A 1 217 ? -29.300 5.623 20.699 1.00 88.00 217 GLN A O 1
ATOM 1836 N N . VAL A 1 218 ? -29.936 3.546 21.280 1.00 88.12 218 VAL A N 1
ATOM 1837 C CA . VAL A 1 218 ? -31.155 3.975 21.985 1.00 88.12 218 VAL A CA 1
ATOM 1838 C C . VAL A 1 218 ? -30.756 4.804 23.200 1.00 88.12 218 VAL A C 1
ATOM 1840 O O . VAL A 1 218 ? -31.228 5.925 23.352 1.00 88.12 218 VAL A O 1
ATOM 1843 N N . PHE A 1 219 ? -29.802 4.313 23.992 1.00 85.06 219 PHE A N 1
ATOM 1844 C CA . PHE A 1 219 ? -29.266 5.041 25.139 1.00 85.06 219 PHE A CA 1
ATOM 1845 C C . PHE A 1 219 ? -28.647 6.393 24.765 1.00 85.06 219 PHE A C 1
ATOM 1847 O O . PHE A 1 219 ? -28.989 7.402 25.385 1.00 85.06 219 PHE A O 1
ATOM 1854 N N . ILE A 1 220 ? -27.792 6.440 23.735 1.00 87.81 220 ILE A N 1
ATOM 1855 C CA . ILE A 1 220 ? -27.205 7.695 23.245 1.00 87.81 220 ILE A CA 1
ATOM 1856 C C . ILE A 1 220 ? -28.319 8.669 22.856 1.00 87.81 220 ILE A C 1
ATOM 1858 O O . ILE A 1 220 ? -28.311 9.804 23.319 1.00 87.81 220 ILE A O 1
ATOM 1862 N N . ASN A 1 221 ? -29.297 8.236 22.057 1.00 89.56 221 ASN A N 1
ATOM 1863 C CA . ASN A 1 221 ? -30.384 9.100 21.597 1.00 89.56 221 ASN A CA 1
ATOM 1864 C C . ASN A 1 221 ? -31.278 9.588 22.745 1.00 89.56 221 ASN A C 1
ATOM 1866 O O . ASN A 1 221 ? -31.666 10.754 22.747 1.00 89.56 221 ASN A O 1
ATOM 1870 N N . SER A 1 222 ? -31.561 8.739 23.737 1.00 84.94 222 SER A N 1
ATOM 1871 C CA . SER A 1 222 ? -32.343 9.111 24.918 1.00 84.94 222 SER A CA 1
ATOM 1872 C C . SER A 1 222 ? -31.626 10.113 25.825 1.00 84.94 222 SER A C 1
ATOM 1874 O O . SER A 1 222 ? -32.300 10.961 26.394 1.00 84.94 222 SER A O 1
ATOM 1876 N N . ASN A 1 223 ? -30.294 10.052 25.952 1.00 81.81 223 ASN A N 1
ATOM 1877 C CA . ASN A 1 223 ? -29.528 10.854 26.923 1.00 81.81 223 ASN A CA 1
ATOM 1878 C C . ASN A 1 223 ? -28.762 12.040 26.299 1.00 81.81 223 ASN A C 1
ATOM 1880 O O . ASN A 1 223 ? -28.191 12.870 27.015 1.00 81.81 223 ASN A O 1
ATOM 1884 N N . LYS A 1 224 ? -28.743 12.158 24.965 1.00 85.25 224 LYS A N 1
ATOM 1885 C CA . LYS A 1 224 ? -28.037 13.231 24.251 1.00 85.25 224 LYS A CA 1
ATOM 1886 C C . LYS A 1 224 ? -28.525 14.611 24.699 1.00 85.25 224 LYS A C 1
ATOM 1888 O O . LYS A 1 224 ? -29.720 14.882 24.724 1.00 85.25 224 LYS A O 1
ATOM 1893 N N . ASN A 1 225 ? -27.578 15.501 24.995 1.00 85.69 225 ASN A N 1
ATOM 1894 C CA . ASN A 1 225 ? -27.809 16.886 25.425 1.00 85.69 225 ASN A CA 1
ATOM 1895 C C . ASN A 1 225 ? -28.598 17.060 2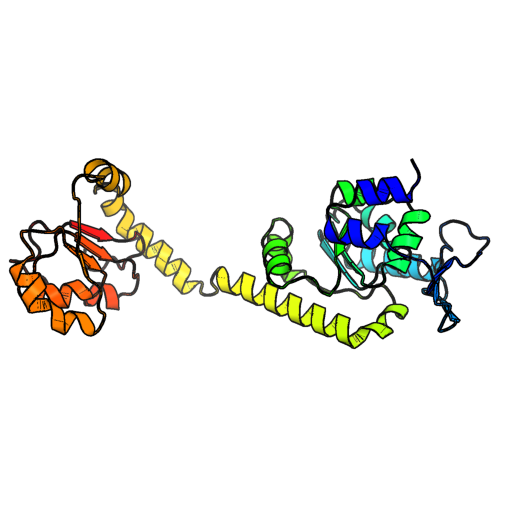6.746 1.00 85.69 225 ASN A C 1
ATOM 1897 O O . ASN A 1 225 ? -28.981 18.187 27.056 1.00 85.69 225 ASN A O 1
ATOM 1901 N N . GLN A 1 226 ? -28.824 16.004 27.540 1.00 84.50 226 GLN A N 1
ATOM 1902 C CA . GLN A 1 226 ? -29.543 16.127 28.819 1.00 84.50 226 GLN A CA 1
ATOM 1903 C C . GLN A 1 226 ? -28.696 16.745 29.946 1.00 84.50 226 GLN A C 1
ATOM 1905 O O . GLN A 1 226 ? -29.222 17.469 30.790 1.00 84.50 226 GLN A O 1
ATOM 1910 N N . ALA A 1 227 ? -27.382 16.503 29.945 1.00 82.88 227 ALA A N 1
ATOM 1911 C CA . ALA A 1 227 ? -26.438 17.034 30.927 1.00 82.88 227 ALA A CA 1
ATOM 1912 C C . ALA A 1 227 ? -25.437 18.010 30.285 1.00 82.88 227 ALA A C 1
ATOM 1914 O O . ALA A 1 227 ? -24.969 17.800 29.166 1.00 82.88 227 ALA A O 1
ATOM 1915 N N . LYS A 1 228 ? -25.067 19.067 31.025 1.00 85.62 228 LYS A N 1
ATOM 1916 C CA . LYS A 1 228 ? -24.002 20.014 30.631 1.00 85.62 228 LYS A CA 1
ATOM 1917 C C . LYS A 1 228 ? -22.593 19.504 30.946 1.00 85.62 228 LYS A C 1
ATOM 1919 O O . LYS A 1 228 ? -21.618 20.021 30.407 1.00 85.62 228 LYS A O 1
ATOM 1924 N N . SER A 1 229 ? -22.471 18.558 31.872 1.00 90.56 229 SER A N 1
ATOM 1925 C CA . SER A 1 229 ? -21.196 18.049 32.378 1.00 90.56 229 SER A CA 1
ATOM 1926 C C . SER A 1 229 ? -21.373 16.620 32.880 1.00 90.56 229 SER A C 1
ATOM 1928 O O . SER A 1 229 ? -22.416 16.289 33.437 1.00 90.56 229 SER A O 1
ATOM 1930 N N . ALA A 1 230 ? -20.338 15.807 32.711 1.00 92.62 230 ALA A N 1
ATOM 1931 C CA . ALA A 1 230 ? -20.229 14.455 33.242 1.00 92.62 230 ALA A CA 1
ATOM 1932 C C . ALA A 1 230 ? -18.794 14.242 33.741 1.00 92.62 230 ALA A C 1
ATOM 1934 O O . ALA A 1 230 ? -17.876 14.948 33.312 1.00 92.62 230 ALA A O 1
ATOM 1935 N N . ILE A 1 231 ? -18.598 13.278 34.636 1.00 95.38 231 ILE A N 1
ATOM 1936 C CA . ILE A 1 231 ? -17.282 12.899 35.153 1.00 95.38 231 ILE A CA 1
ATOM 1937 C C . ILE A 1 231 ? -16.919 11.538 34.564 1.00 95.38 231 ILE A C 1
ATOM 1939 O O . ILE A 1 231 ? -17.668 10.580 34.721 1.00 95.38 231 ILE A O 1
ATOM 1943 N N . ILE A 1 232 ? -15.761 11.439 33.912 1.00 95.50 232 ILE A N 1
ATOM 1944 C CA . ILE A 1 232 ? -15.210 10.162 33.442 1.00 95.50 232 ILE A CA 1
ATOM 1945 C C . ILE A 1 232 ? -14.088 9.751 34.396 1.00 95.50 232 ILE A C 1
ATOM 1947 O O . ILE A 1 232 ? -13.152 10.517 34.628 1.00 95.50 232 ILE A O 1
ATOM 1951 N N . VAL A 1 233 ? -14.191 8.549 34.959 1.00 95.94 233 VAL A N 1
ATOM 1952 C CA . VAL A 1 233 ? -13.268 8.008 35.960 1.00 95.94 233 VAL A CA 1
ATOM 1953 C C . VAL A 1 233 ? -12.504 6.822 35.379 1.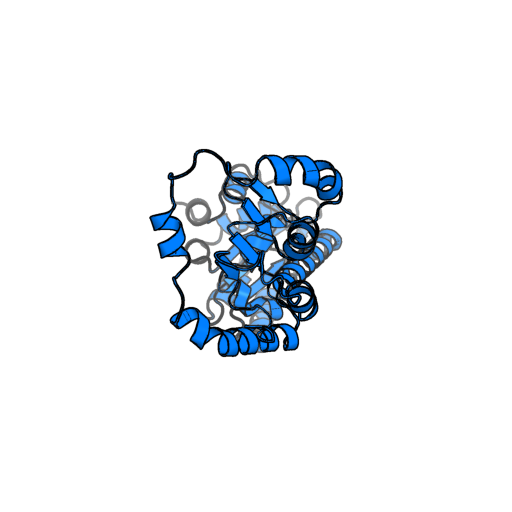00 95.94 233 VAL A C 1
ATOM 1955 O O . VAL A 1 233 ? -13.101 5.799 35.051 1.00 95.94 233 VAL A O 1
ATOM 1958 N N . SER A 1 234 ? -11.179 6.952 35.306 1.00 92.94 234 SER A N 1
ATOM 1959 C CA . SER A 1 234 ? -10.242 5.901 34.894 1.00 92.94 234 SER A CA 1
ATOM 1960 C C . SER A 1 234 ? -9.230 5.573 36.003 1.00 92.94 234 SER A C 1
ATOM 1962 O O . SER A 1 234 ? -9.060 6.337 36.957 1.00 92.94 234 SER A O 1
ATOM 1964 N N . THR A 1 235 ? -8.514 4.453 35.872 1.00 88.50 235 THR A N 1
ATOM 1965 C CA . THR A 1 235 ? -7.587 3.902 36.882 1.00 88.50 235 THR A CA 1
ATOM 1966 C C . THR A 1 235 ? -6.232 4.608 36.989 1.00 88.50 235 THR A C 1
ATOM 1968 O O . THR A 1 235 ? -5.285 4.061 37.556 1.00 88.50 235 THR A O 1
ATOM 1971 N N . GLY A 1 236 ? -6.112 5.842 36.492 1.00 90.75 236 GLY A N 1
ATOM 1972 C CA . GLY A 1 236 ? -4.897 6.636 36.671 1.00 90.75 236 GLY A CA 1
ATOM 1973 C C . GLY A 1 236 ? -4.558 6.823 38.162 1.00 90.75 236 GLY A C 1
ATOM 1974 O O . GLY A 1 236 ? -5.463 7.019 38.975 1.00 90.75 236 GLY A O 1
ATOM 1975 N N . PRO A 1 237 ? -3.271 6.827 38.563 1.00 89.81 237 PRO A N 1
ATOM 1976 C CA . PRO A 1 237 ? -2.875 6.905 39.978 1.00 89.81 237 PRO A CA 1
ATOM 1977 C C . PRO A 1 237 ? -3.360 8.187 40.680 1.00 89.81 237 PRO A C 1
ATOM 1979 O O . PRO A 1 237 ? -3.505 8.222 41.904 1.00 89.81 237 PRO A O 1
ATOM 1982 N N . SER A 1 238 ? -3.661 9.236 39.910 1.00 93.25 238 SER A N 1
ATOM 1983 C CA . SER A 1 238 ? -4.296 10.476 40.366 1.00 93.25 238 SER A CA 1
ATOM 1984 C C . SER A 1 238 ? -5.712 10.295 40.925 1.00 93.25 238 SER A C 1
ATOM 1986 O O . SER A 1 238 ? -6.121 11.142 41.719 1.00 93.25 238 SER A O 1
ATOM 1988 N N . LEU A 1 239 ? -6.432 9.215 40.584 1.00 94.81 239 LEU A N 1
ATOM 1989 C CA . LEU A 1 239 ? -7.783 8.927 41.085 1.00 94.81 239 LEU A CA 1
ATOM 1990 C C . LEU A 1 239 ? -7.832 8.941 42.616 1.00 94.81 239 LEU A C 1
ATOM 1992 O O . LEU A 1 239 ? -8.716 9.566 43.193 1.00 94.81 239 LEU A O 1
ATOM 1996 N N . SER A 1 240 ? -6.828 8.344 43.266 1.00 92.62 240 SER A N 1
ATOM 1997 C CA . SER A 1 240 ? -6.676 8.318 44.730 1.00 92.62 240 SER A CA 1
ATOM 1998 C C . SER A 1 240 ? -6.820 9.698 45.390 1.00 92.62 240 SER A C 1
ATOM 2000 O O . SER A 1 240 ? -7.436 9.821 46.444 1.00 92.62 240 SER A O 1
ATOM 2002 N N . LYS A 1 241 ? -6.315 10.752 44.735 1.00 95.19 241 LYS A N 1
ATOM 2003 C CA . LYS A 1 241 ? -6.351 12.144 45.215 1.00 95.19 241 LYS A CA 1
ATOM 2004 C C . LYS A 1 241 ? -7.732 12.793 45.077 1.00 95.19 241 LYS A C 1
ATOM 2006 O O . LYS A 1 241 ? -7.974 13.822 45.695 1.00 95.19 241 LYS A O 1
ATOM 2011 N N . GLN A 1 242 ? -8.607 12.222 44.248 1.00 95.94 242 GLN A N 1
ATOM 2012 C CA . GLN A 1 242 ? -9.919 12.770 43.903 1.00 95.94 242 GLN A CA 1
ATOM 2013 C C . GLN A 1 242 ? -11.082 12.044 44.588 1.00 95.94 242 GLN A C 1
ATOM 2015 O O . GLN A 1 242 ? -12.190 12.566 44.569 1.00 95.94 242 GLN A O 1
ATOM 2020 N N . LEU A 1 243 ? -10.862 10.883 45.220 1.00 96.25 243 LEU A N 1
ATOM 2021 C CA . LEU A 1 243 ? -11.928 10.061 45.819 1.00 96.25 243 LEU A CA 1
ATOM 2022 C C . LEU A 1 243 ? -12.829 10.852 46.781 1.00 96.25 243 LEU A C 1
ATOM 2024 O O . LEU A 1 243 ? -14.049 10.803 46.651 1.00 96.25 243 LEU A O 1
ATOM 2028 N N . SER A 1 244 ? -12.253 11.649 47.686 1.00 96.19 244 SER A N 1
ATOM 2029 C CA . SER A 1 244 ? -13.025 12.481 48.623 1.00 96.19 244 SER A CA 1
ATOM 2030 C C . SER A 1 244 ? -13.903 13.518 47.913 1.00 96.19 244 SER A C 1
ATOM 2032 O O . SER A 1 244 ? -15.037 13.751 48.326 1.00 96.19 244 SER A O 1
ATOM 2034 N N . LEU A 1 245 ? -13.399 14.118 46.827 1.00 96.38 245 LEU A N 1
ATOM 2035 C CA . LEU A 1 245 ? -14.133 15.102 46.031 1.00 96.38 245 LEU A CA 1
ATOM 2036 C C . LEU A 1 245 ? -15.234 14.425 45.202 1.00 96.38 245 LEU A C 1
ATOM 20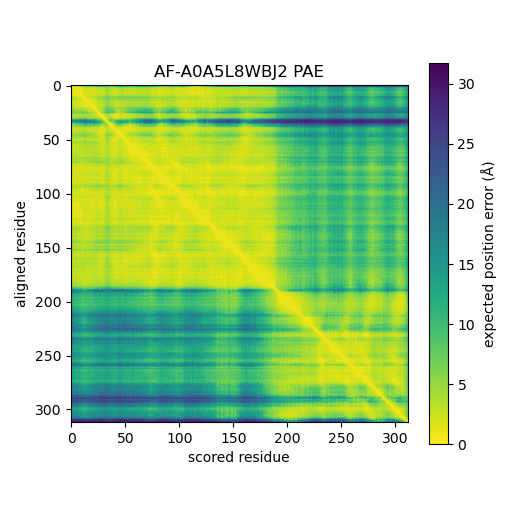38 O O . LEU A 1 245 ? -16.368 14.892 45.191 1.00 96.38 245 LEU A O 1
ATOM 2042 N N . LEU A 1 246 ? -14.932 13.290 44.568 1.00 96.56 246 LEU A N 1
ATOM 2043 C CA . LEU A 1 246 ? -15.912 12.477 43.846 1.00 96.56 246 LEU A CA 1
ATOM 2044 C C . LEU A 1 246 ? -17.067 12.070 44.770 1.00 96.56 246 LEU A C 1
ATOM 2046 O O . LEU A 1 246 ? -18.222 12.298 44.428 1.00 96.56 246 LEU A O 1
ATOM 2050 N N . LYS A 1 247 ? -16.769 11.577 45.979 1.00 95.94 247 LYS A N 1
ATOM 2051 C CA . LYS A 1 247 ? -17.786 11.190 46.970 1.00 95.94 247 LYS A CA 1
ATOM 2052 C C . LYS A 1 247 ? -18.670 12.359 47.419 1.00 95.94 247 LYS A C 1
ATOM 2054 O O . LYS A 1 247 ? -19.860 12.163 47.637 1.00 95.94 247 LYS A O 1
ATOM 2059 N N . GLN A 1 248 ? -18.109 13.568 47.528 1.00 96.12 248 GLN A N 1
ATOM 2060 C CA . GLN A 1 248 ? -18.843 14.789 47.890 1.00 96.12 248 GLN A CA 1
ATOM 2061 C C . GLN A 1 248 ? -19.774 15.297 46.770 1.00 96.12 248 GLN A C 1
ATOM 2063 O O . GLN A 1 248 ? -20.760 15.980 47.054 1.00 96.12 248 GLN A O 1
ATOM 2068 N N . TYR A 1 249 ? -19.451 15.015 45.505 1.00 93.69 249 TYR A N 1
ATOM 2069 C CA . TYR A 1 249 ? -20.144 15.576 44.339 1.00 93.69 249 TYR A CA 1
ATOM 2070 C C . TYR A 1 249 ? -20.866 14.535 43.466 1.00 93.69 249 TYR A C 1
ATOM 2072 O O . TYR A 1 249 ? -21.440 14.930 42.451 1.00 93.69 249 TYR A O 1
ATOM 2080 N N . GLN A 1 250 ? -20.887 13.253 43.855 1.00 92.44 250 GLN A N 1
ATOM 2081 C CA . GLN A 1 250 ? -21.476 12.169 43.052 1.00 92.44 250 GLN A CA 1
ATOM 2082 C C . GLN A 1 250 ? -22.943 12.419 42.678 1.00 92.44 250 GLN A C 1
ATOM 2084 O O . GLN A 1 250 ? -23.291 12.319 41.510 1.00 92.44 250 GLN A O 1
ATOM 2089 N N . ASP A 1 251 ? -23.766 12.919 43.603 1.00 91.38 251 ASP A N 1
ATOM 2090 C CA . ASP A 1 251 ? -25.189 13.200 43.345 1.00 91.38 251 ASP A CA 1
ATOM 2091 C C . ASP A 1 251 ? -25.445 14.425 42.433 1.00 91.38 251 ASP A C 1
ATOM 2093 O O . ASP A 1 251 ? -26.591 14.835 42.244 1.00 91.38 251 ASP A O 1
ATOM 2097 N N . LYS A 1 252 ? -24.394 15.074 41.903 1.00 91.88 252 LYS A N 1
ATOM 2098 C CA . LYS A 1 252 ? -24.495 16.289 41.066 1.00 91.88 252 LYS A CA 1
ATOM 2099 C C . LYS A 1 252 ? -24.028 16.108 39.623 1.00 91.88 252 LYS A C 1
ATOM 2101 O O . LYS A 1 252 ? -24.230 17.019 38.820 1.00 91.88 252 LYS A O 1
ATOM 2106 N N . PHE A 1 253 ? -23.388 14.990 39.293 1.00 92.75 253 PHE A N 1
ATOM 2107 C CA . PHE A 1 253 ? -22.817 14.739 37.971 1.00 92.75 253 PHE A CA 1
ATOM 2108 C C . PHE A 1 253 ? -23.008 13.282 37.588 1.00 92.75 253 PHE A C 1
ATOM 2110 O O . PHE A 1 253 ? -22.734 12.412 38.401 1.00 92.75 253 PHE A O 1
ATOM 2117 N N . SER A 1 254 ? -23.349 13.012 36.328 1.00 91.81 254 SER A N 1
ATOM 2118 C CA . SER A 1 254 ? -23.297 11.643 35.816 1.00 91.81 254 SER A CA 1
ATOM 2119 C C . SER A 1 254 ? -21.850 11.143 35.799 1.00 91.81 254 SER A C 1
ATOM 2121 O O . SER A 1 254 ? -20.989 11.757 35.155 1.00 91.81 254 SER A O 1
ATOM 2123 N N . ILE A 1 255 ? -21.581 10.041 36.494 1.00 95.00 255 ILE A N 1
ATOM 2124 C CA . ILE A 1 255 ? -20.267 9.409 36.602 1.00 95.00 255 ILE A CA 1
ATOM 2125 C C . ILE A 1 255 ? -20.198 8.196 35.666 1.00 95.00 255 ILE A C 1
ATOM 2127 O O . ILE A 1 255 ? -20.900 7.199 35.839 1.00 95.00 255 ILE A O 1
ATOM 2131 N N . PHE A 1 256 ? -19.275 8.262 34.709 1.00 94.75 256 PHE A N 1
ATOM 2132 C CA . PHE A 1 256 ? -18.894 7.167 33.823 1.00 94.75 256 PHE A CA 1
ATOM 2133 C C . PHE A 1 256 ? -17.598 6.536 34.329 1.00 94.75 256 PHE A C 1
ATOM 2135 O O . PHE A 1 256 ? -16.536 7.157 34.310 1.00 94.75 256 PHE A O 1
ATOM 2142 N N . CYS A 1 257 ? -17.677 5.297 34.790 1.00 94.50 257 CYS A N 1
ATOM 2143 C CA . CYS A 1 257 ? -16.566 4.545 35.351 1.00 94.50 257 CYS A CA 1
ATOM 2144 C C . CYS A 1 257 ? -15.986 3.580 34.310 1.00 94.50 257 CYS A C 1
ATOM 2146 O O . CYS A 1 257 ? -16.736 2.831 33.692 1.00 94.50 257 CYS A O 1
ATOM 2148 N N . VAL A 1 258 ? -14.667 3.591 34.105 1.00 92.00 258 VAL A N 1
ATOM 2149 C CA . VAL A 1 258 ? -14.000 2.820 33.043 1.00 92.00 258 VAL A CA 1
ATOM 2150 C C . VAL A 1 258 ? -13.250 1.610 33.610 1.00 92.00 258 VAL A C 1
ATOM 2152 O O . VAL A 1 258 ? -12.416 1.749 34.513 1.00 92.00 258 VAL A O 1
ATOM 2155 N N . ASP A 1 259 ? -13.551 0.436 33.056 1.00 85.19 259 ASP A N 1
ATOM 2156 C CA . ASP A 1 259 ? -12.986 -0.884 33.339 1.00 85.19 259 ASP A CA 1
ATOM 2157 C C . ASP A 1 259 ? -12.789 -1.134 34.852 1.00 85.19 259 ASP A C 1
ATOM 2159 O O . ASP A 1 259 ? -13.729 -1.167 35.649 1.00 85.19 259 ASP A O 1
ATOM 2163 N N . SER A 1 260 ? -11.536 -1.286 35.278 1.00 84.38 260 SER A N 1
ATOM 2164 C CA . SER A 1 260 ? -11.126 -1.665 36.631 1.00 84.38 260 SER A CA 1
ATOM 2165 C C . SER A 1 260 ? -11.357 -0.590 37.703 1.00 84.38 260 SER A C 1
ATOM 2167 O O . SER A 1 260 ? -11.296 -0.896 38.902 1.00 84.38 260 SER A O 1
ATOM 2169 N N . SER A 1 261 ? -11.694 0.640 37.298 1.00 90.38 261 SER A N 1
ATOM 2170 C CA . SER A 1 261 ? -11.957 1.776 38.197 1.00 90.38 261 SER A CA 1
ATOM 2171 C C . SER A 1 261 ? -13.147 1.522 39.116 1.00 90.38 261 SER A C 1
ATOM 2173 O O . SER A 1 261 ? -13.187 2.052 40.228 1.00 90.38 261 SER A O 1
ATOM 2175 N N . TYR A 1 262 ? -14.084 0.669 38.689 1.00 91.44 262 TYR A N 1
ATOM 2176 C CA . TYR A 1 262 ? -15.287 0.349 39.451 1.00 91.44 262 TYR A CA 1
ATOM 2177 C C . TYR A 1 262 ? -14.959 -0.204 40.837 1.00 91.44 262 TYR A C 1
ATOM 2179 O O . TYR A 1 262 ? -15.490 0.256 41.845 1.00 91.44 262 TYR A O 1
ATOM 2187 N N . SER A 1 263 ? -13.992 -1.125 40.897 1.00 88.31 263 SER A N 1
ATOM 2188 C CA . SER A 1 263 ? -13.542 -1.734 42.150 1.00 88.31 263 SER A CA 1
ATOM 2189 C C . SER A 1 263 ? -12.926 -0.726 43.130 1.00 88.31 263 SER A C 1
ATOM 2191 O O . SER A 1 263 ? -12.921 -0.973 44.333 1.00 88.31 263 SER A O 1
ATOM 2193 N N . ILE A 1 264 ? -12.412 0.406 42.637 1.00 91.31 264 ILE A N 1
ATOM 2194 C CA . ILE A 1 264 ? -11.849 1.484 43.459 1.00 91.31 264 ILE A CA 1
ATOM 2195 C C . ILE A 1 264 ? -12.975 2.389 43.968 1.00 91.31 264 ILE A C 1
ATOM 2197 O O . ILE A 1 264 ? -12.999 2.708 45.156 1.00 91.31 264 ILE A O 1
ATOM 2201 N N . LEU A 1 265 ? -13.919 2.771 43.100 1.00 93.38 265 LEU A N 1
ATOM 2202 C CA . LEU A 1 265 ? -15.063 3.605 43.479 1.00 93.38 265 LEU A CA 1
ATOM 2203 C C . LEU A 1 265 ? -15.963 2.907 44.506 1.00 93.38 265 LEU A C 1
ATOM 2205 O O . LEU A 1 265 ? -16.225 3.473 45.567 1.00 93.38 265 LEU A O 1
ATOM 2209 N N . ALA A 1 266 ? -16.344 1.653 44.250 1.00 90.88 266 ALA A N 1
ATOM 2210 C CA . ALA A 1 266 ? -17.230 0.897 45.129 1.00 90.88 266 ALA A CA 1
ATOM 2211 C C . ALA A 1 266 ? -16.630 0.675 46.533 1.00 90.88 266 ALA A C 1
ATOM 2213 O O . ALA A 1 266 ? -17.331 0.825 47.529 1.00 90.88 266 ALA A O 1
ATOM 2214 N N . LYS A 1 267 ? -15.311 0.434 46.640 1.00 90.62 267 LYS A N 1
ATOM 2215 C CA . LYS A 1 267 ? -14.588 0.340 47.930 1.00 90.62 267 LYS A CA 1
ATOM 2216 C C . LYS A 1 267 ? -14.501 1.653 48.715 1.00 90.62 267 LYS A C 1
ATOM 2218 O O . LYS A 1 267 ? -14.070 1.633 49.863 1.00 90.62 267 LYS A O 1
ATOM 2223 N N . ASN A 1 268 ? -14.851 2.782 48.101 1.00 92.62 268 ASN A N 1
ATOM 2224 C CA . ASN A 1 268 ? -14.866 4.101 48.731 1.00 92.62 268 ASN A CA 1
ATOM 2225 C C . ASN A 1 268 ? -16.296 4.655 48.880 1.00 92.62 268 ASN A C 1
ATOM 2227 O O . ASN A 1 268 ? -16.453 5.843 49.159 1.00 92.62 268 ASN A O 1
ATOM 2231 N N . ASP A 1 269 ? -17.325 3.819 48.700 1.00 92.25 269 ASP A N 1
ATOM 2232 C CA . ASP A 1 269 ? -18.750 4.183 48.641 1.00 92.25 269 ASP A CA 1
ATOM 2233 C C . ASP A 1 269 ? -19.034 5.341 47.661 1.00 92.25 269 ASP A C 1
ATOM 2235 O O . ASP A 1 269 ? -19.724 6.314 47.979 1.00 92.25 269 ASP A O 1
ATOM 2239 N N . ILE A 1 270 ? -18.441 5.252 46.468 1.00 94.19 270 ILE A N 1
ATOM 2240 C CA . ILE A 1 270 ? -18.762 6.113 45.329 1.00 94.19 270 ILE A CA 1
ATOM 2241 C C . ILE A 1 270 ? -19.536 5.262 44.327 1.00 94.19 270 ILE A C 1
ATOM 2243 O O . ILE A 1 270 ? -19.011 4.270 43.814 1.00 94.19 270 ILE A O 1
ATOM 2247 N N . LYS A 1 271 ? -20.778 5.652 44.048 1.00 94.62 271 LYS A N 1
ATOM 2248 C CA . LYS A 1 271 ? -21.661 4.979 43.099 1.00 94.62 271 LYS A CA 1
ATOM 2249 C C . LYS A 1 271 ? -21.575 5.675 41.735 1.00 94.62 271 LYS A C 1
ATOM 2251 O O . LYS A 1 271 ? -22.001 6.822 41.633 1.00 94.62 271 LYS A O 1
ATOM 2256 N N . PRO A 1 272 ? -21.032 5.030 40.689 1.00 94.69 272 PRO A N 1
ATOM 2257 C CA . PRO A 1 272 ? -21.141 5.551 39.334 1.00 94.69 272 PRO A CA 1
ATOM 2258 C C . PRO A 1 272 ? -22.508 5.228 38.721 1.00 94.69 272 PRO A C 1
ATOM 2260 O O . PRO A 1 272 ? -23.071 4.175 39.002 1.00 94.69 272 PRO A O 1
ATOM 2263 N N . ASP A 1 273 ? -23.017 6.081 37.833 1.00 92.69 273 ASP A N 1
ATOM 2264 C CA . ASP A 1 273 ? -24.235 5.795 37.059 1.00 92.69 273 ASP A CA 1
ATOM 2265 C C . ASP A 1 273 ? -23.974 4.758 35.958 1.00 92.69 273 ASP A C 1
ATOM 2267 O O . ASP A 1 273 ? -24.823 3.915 35.661 1.00 92.69 273 ASP A O 1
ATOM 2271 N N . PHE A 1 274 ? -22.779 4.815 35.360 1.00 91.88 274 PHE A N 1
ATOM 2272 C CA . PHE A 1 274 ? -22.376 3.967 34.244 1.00 91.88 274 PHE A CA 1
ATOM 2273 C C . PHE A 1 274 ? -21.052 3.269 34.527 1.00 91.88 274 PHE A C 1
ATOM 2275 O O . PHE A 1 274 ? -20.090 3.902 34.963 1.00 91.88 274 PHE A O 1
ATOM 2282 N N . VAL A 1 275 ? -20.967 1.983 34.195 1.00 92.31 275 VAL A N 1
ATOM 2283 C CA . VAL A 1 275 ? -19.706 1.230 34.175 1.00 92.31 275 VAL A CA 1
ATOM 2284 C C . VAL A 1 275 ? -19.474 0.722 32.761 1.00 92.31 275 VAL A C 1
ATOM 2286 O O . VAL A 1 275 ? -20.300 -0.002 32.211 1.00 92.31 275 VAL A O 1
ATOM 2289 N N . LEU A 1 276 ? -18.353 1.126 32.172 1.00 91.38 276 LEU A N 1
ATOM 2290 C CA . LEU A 1 276 ? -17.939 0.793 30.816 1.00 91.38 276 LEU A CA 1
ATOM 2291 C C . LEU A 1 276 ? -16.828 -0.258 30.879 1.00 91.38 276 LEU A C 1
ATOM 2293 O O . LEU A 1 276 ? -15.869 -0.057 31.620 1.00 91.38 276 LEU A O 1
ATOM 2297 N N . MET A 1 277 ? -16.908 -1.338 30.101 1.00 88.31 277 MET A N 1
ATOM 2298 C CA . MET A 1 277 ? -15.782 -2.272 29.937 1.00 88.31 277 MET A CA 1
ATOM 2299 C C . MET A 1 277 ? -15.624 -2.686 28.479 1.00 88.31 277 MET A C 1
ATOM 2301 O O . MET A 1 277 ? -16.581 -3.140 27.851 1.00 88.31 277 MET A O 1
ATOM 2305 N N . SER A 1 278 ? -14.404 -2.544 27.962 1.00 88.06 278 SER A N 1
ATOM 2306 C CA . SER A 1 278 ? -14.046 -2.999 26.612 1.00 88.06 278 SER A CA 1
ATOM 2307 C C . SER A 1 278 ? -13.162 -4.243 26.622 1.00 88.06 278 SER A C 1
ATOM 2309 O O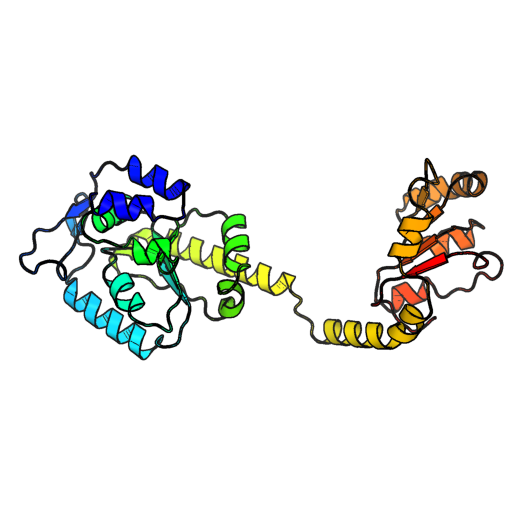 . SER A 1 278 ? -13.044 -4.915 25.596 1.00 88.06 278 SER A O 1
ATOM 2311 N N . GLU A 1 279 ? -12.515 -4.534 27.751 1.00 85.62 279 GLU A N 1
ATOM 2312 C CA . GLU A 1 279 ? -11.512 -5.586 27.828 1.00 85.62 279 GLU A CA 1
ATOM 2313 C C . GLU A 1 279 ? -12.099 -7.000 27.888 1.00 85.62 279 GLU A C 1
ATOM 2315 O O . GLU A 1 279 ? -12.966 -7.326 28.703 1.00 85.62 279 GLU A O 1
ATOM 2320 N N . ARG A 1 280 ? -11.554 -7.876 27.041 1.00 84.31 280 ARG A N 1
ATOM 2321 C CA . ARG A 1 280 ? -12.036 -9.254 26.842 1.00 84.31 280 ARG A CA 1
ATOM 2322 C C . ARG A 1 280 ? -11.390 -10.285 27.757 1.00 84.31 280 ARG A C 1
ATOM 2324 O O . ARG A 1 280 ? -11.846 -11.429 27.807 1.00 84.31 280 ARG A O 1
ATOM 2331 N N . THR A 1 281 ? -10.321 -9.927 28.467 1.00 83.88 281 THR A N 1
ATOM 2332 C CA . THR A 1 281 ? -9.597 -10.886 29.312 1.00 83.88 281 THR A CA 1
ATOM 2333 C C . THR A 1 281 ? -10.452 -11.361 30.492 1.00 83.88 281 THR A C 1
ATOM 2335 O O . THR A 1 28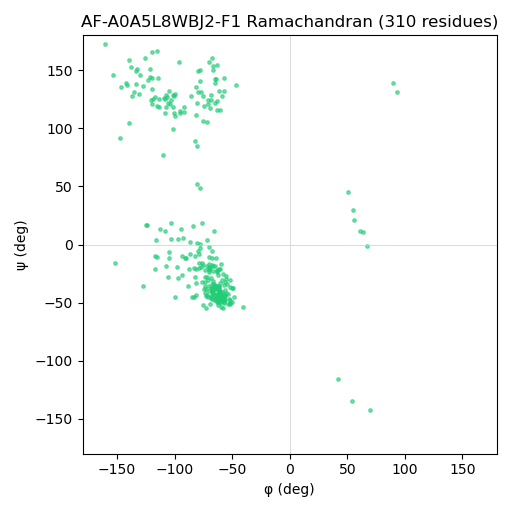1 ? -11.285 -10.627 31.029 1.00 83.88 281 THR A O 1
ATOM 2338 N N . HIS A 1 282 ? -10.226 -12.598 30.950 1.00 80.50 282 HIS A N 1
ATOM 2339 C CA . HIS A 1 282 ? -10.850 -13.077 32.188 1.00 80.50 282 HIS A CA 1
ATOM 2340 C C . HIS A 1 282 ? -10.450 -12.226 33.403 1.00 80.50 282 HIS A C 1
ATOM 2342 O O . HIS A 1 282 ? -11.286 -12.003 34.268 1.00 80.50 282 HIS A O 1
ATOM 2348 N N . PHE A 1 283 ? -9.223 -11.694 33.433 1.00 82.75 283 PHE A N 1
ATOM 2349 C CA . PHE A 1 283 ? -8.742 -10.844 34.522 1.00 82.75 283 PHE A CA 1
ATOM 2350 C C . PHE A 1 283 ? -9.562 -9.552 34.662 1.00 82.75 283 PHE A C 1
ATOM 2352 O O . PHE A 1 283 ? -9.973 -9.207 35.767 1.00 82.75 283 PHE A O 1
ATOM 2359 N N . SER A 1 284 ? -9.883 -8.873 33.557 1.00 79.56 284 SER A N 1
ATOM 2360 C CA . SER A 1 284 ? -10.731 -7.671 33.589 1.00 79.56 284 SER A CA 1
ATOM 2361 C C . SER A 1 284 ? -12.135 -7.979 34.124 1.00 79.56 284 SER A C 1
ATOM 2363 O O . SER A 1 284 ? -12.646 -7.261 34.986 1.00 79.56 284 SER A O 1
ATOM 2365 N N . ALA A 1 285 ? -12.711 -9.115 33.714 1.00 78.62 285 ALA A N 1
ATOM 2366 C CA . ALA A 1 285 ? -13.972 -9.612 34.261 1.00 78.62 285 ALA A CA 1
ATOM 2367 C C . ALA A 1 285 ? -13.874 -10.093 35.726 1.00 78.62 285 ALA A C 1
ATOM 2369 O O . ALA A 1 285 ? -14.893 -10.143 36.405 1.00 78.62 285 ALA A O 1
ATOM 2370 N N . ASP A 1 286 ? -12.684 -10.423 36.241 1.00 79.19 286 ASP A N 1
ATOM 2371 C CA . ASP A 1 286 ? -12.467 -10.777 37.652 1.00 79.19 286 ASP A CA 1
ATOM 2372 C C . ASP A 1 286 ? -12.320 -9.538 38.561 1.00 79.19 286 ASP A C 1
ATOM 2374 O O . ASP A 1 286 ? -12.688 -9.570 39.737 1.00 79.19 286 ASP A O 1
ATOM 2378 N N . LEU A 1 287 ? -11.833 -8.409 38.035 1.00 76.00 287 LEU A N 1
ATOM 2379 C CA . LEU A 1 287 ? -11.842 -7.125 38.756 1.00 76.00 287 LEU A CA 1
ATOM 2380 C C . LEU A 1 287 ? -13.273 -6.621 38.926 1.00 76.00 287 LEU A C 1
ATOM 2382 O O . LEU A 1 287 ? -13.695 -6.239 40.021 1.00 76.00 287 LEU A O 1
ATOM 2386 N N . LEU A 1 288 ? -14.041 -6.721 37.842 1.00 75.00 288 LEU A N 1
ATOM 2387 C CA . LEU A 1 288 ? -15.488 -6.649 37.874 1.00 75.00 288 LEU A CA 1
ATOM 2388 C C . LEU A 1 288 ? -16.099 -7.999 38.288 1.00 75.00 288 LEU A C 1
ATOM 2390 O O . LEU A 1 288 ? -16.986 -8.439 37.577 1.00 75.00 288 LEU A O 1
ATOM 2394 N N . LYS A 1 289 ? -15.712 -8.645 39.406 1.00 69.19 289 LYS A N 1
ATOM 2395 C CA . LYS A 1 289 ? -16.466 -9.795 39.990 1.00 69.19 289 LYS A CA 1
ATOM 2396 C C . LYS A 1 289 ? -17.043 -9.595 41.386 1.00 69.19 289 LYS A C 1
ATOM 2398 O O . LYS A 1 289 ? -17.949 -10.333 41.761 1.00 69.19 289 LYS A O 1
ATOM 2403 N N . GLN A 1 290 ? -16.526 -8.651 42.167 1.00 69.12 290 GLN A N 1
ATOM 2404 C CA . GLN A 1 290 ? -17.034 -8.391 43.515 1.00 69.12 290 GLN A CA 1
ATOM 2405 C C . GLN A 1 290 ? -18.443 -7.785 43.408 1.00 69.12 290 GLN A C 1
ATOM 2407 O O . GLN A 1 290 ? -18.628 -6.791 42.705 1.00 69.12 290 GLN A O 1
ATOM 2412 N N . ASN A 1 291 ? -19.427 -8.416 44.055 1.00 67.94 291 ASN A N 1
ATOM 2413 C CA . ASN A 1 291 ? -20.762 -7.843 44.214 1.00 67.94 291 ASN A CA 1
ATOM 2414 C C . ASN A 1 291 ? -20.707 -6.850 45.373 1.00 67.94 291 ASN A C 1
ATOM 2416 O O . ASN A 1 291 ? -20.354 -7.213 46.497 1.00 67.94 291 ASN A O 1
ATOM 2420 N N . TYR A 1 292 ? -21.058 -5.607 45.089 1.00 78.38 292 TYR A N 1
ATOM 2421 C CA . TYR A 1 292 ? -21.207 -4.550 46.070 1.00 78.38 292 TYR A CA 1
ATOM 2422 C C . TYR A 1 292 ? -22.703 -4.262 46.159 1.00 78.38 292 TYR A C 1
ATOM 2424 O O . TYR A 1 292 ? -23.171 -3.289 45.585 1.00 78.38 292 TYR A O 1
ATOM 2432 N N . GLU A 1 293 ? -23.466 -5.122 46.841 1.00 70.81 293 GLU A N 1
ATOM 2433 C CA . GLU A 1 293 ? -24.943 -5.161 46.762 1.00 70.81 293 GLU A CA 1
ATOM 2434 C C . GLU A 1 293 ? -25.632 -3.799 46.996 1.00 70.81 293 GLU A C 1
ATOM 2436 O O . GLU A 1 293 ? -26.668 -3.513 46.399 1.00 70.81 293 GLU A O 1
ATOM 2441 N N . ASN A 1 294 ? -25.025 -2.926 47.810 1.00 77.44 294 ASN A N 1
ATOM 2442 C CA . ASN A 1 294 ? -25.513 -1.570 48.089 1.00 77.44 294 ASN A CA 1
ATOM 2443 C C . ASN A 1 294 ? -25.112 -0.509 47.039 1.00 77.44 294 ASN A C 1
ATOM 2445 O O . ASN A 1 294 ? -25.736 0.548 46.981 1.00 77.44 294 ASN A O 1
ATOM 2449 N N . ILE A 1 295 ? -24.071 -0.764 46.240 1.00 85.12 295 ILE A N 1
ATOM 2450 C CA . ILE A 1 295 ? -23.548 0.129 45.192 1.00 85.12 295 ILE A CA 1
ATOM 2451 C C . ILE A 1 295 ? -24.061 -0.293 43.810 1.00 85.12 295 ILE A C 1
ATOM 2453 O O . ILE A 1 295 ? -24.541 0.565 43.078 1.00 85.12 295 ILE A O 1
ATOM 2457 N N . ASP A 1 296 ? -24.027 -1.595 43.486 1.00 84.75 296 ASP A N 1
ATOM 2458 C CA . ASP A 1 296 ? -24.392 -2.179 42.179 1.00 84.75 296 ASP A CA 1
ATOM 2459 C C . ASP A 1 296 ? -25.818 -1.799 41.719 1.00 84.75 296 ASP A C 1
ATOM 2461 O O . ASP A 1 296 ? -26.116 -1.771 40.523 1.00 84.75 296 ASP A O 1
ATOM 2465 N N . LYS A 1 297 ? -26.720 -1.524 42.669 1.00 86.12 297 LYS A N 1
ATOM 2466 C CA . LYS A 1 297 ? -28.131 -1.223 42.414 1.00 86.12 297 LYS A CA 1
ATOM 2467 C C . LYS A 1 297 ? -28.291 0.040 41.557 1.00 86.12 297 LYS A C 1
ATOM 2469 O O . LYS A 1 297 ? -27.757 1.088 41.892 1.00 86.12 297 LYS A O 1
ATOM 2474 N N . ASP A 1 298 ? -29.111 -0.024 40.511 1.00 87.56 298 ASP A N 1
ATOM 2475 C CA . ASP A 1 298 ? -29.405 1.080 39.577 1.00 87.56 298 ASP A CA 1
ATOM 2476 C C . ASP A 1 298 ? -28.193 1.583 38.752 1.00 87.56 298 ASP A C 1
ATOM 2478 O O . ASP A 1 298 ? -28.301 2.610 38.087 1.00 87.56 298 ASP A O 1
ATOM 2482 N N . ILE A 1 299 ? -27.056 0.871 38.757 1.00 90.81 299 ILE A N 1
ATOM 2483 C CA . ILE A 1 299 ? -25.924 1.138 37.852 1.00 90.81 299 ILE A CA 1
ATOM 2484 C C . ILE A 1 299 ? -26.197 0.504 36.486 1.00 90.81 299 ILE A C 1
ATOM 2486 O O . ILE A 1 299 ? -26.586 -0.663 36.397 1.00 90.81 299 ILE A O 1
ATOM 2490 N N . ILE A 1 300 ? -25.935 1.242 35.406 1.00 89.69 300 ILE A N 1
ATOM 2491 C CA . ILE A 1 300 ? -26.020 0.718 34.041 1.00 89.69 300 ILE A CA 1
ATOM 2492 C C . ILE A 1 300 ? -24.633 0.260 33.574 1.00 89.69 300 ILE A C 1
ATOM 2494 O O . ILE A 1 300 ? -23.707 1.052 33.386 1.00 89.69 300 ILE A O 1
ATOM 2498 N N . PHE A 1 301 ? -24.497 -1.044 33.350 1.00 89.25 301 PHE A N 1
ATOM 2499 C CA . PHE A 1 301 ? -23.276 -1.664 32.847 1.00 89.25 301 PHE A CA 1
ATOM 2500 C C . PHE A 1 301 ? -23.309 -1.752 31.309 1.00 89.25 301 PHE A C 1
ATOM 2502 O O . PHE A 1 301 ? -24.125 -2.481 30.747 1.00 89.25 301 PHE A O 1
ATOM 2509 N N . TYR A 1 302 ? -22.418 -1.023 30.628 1.00 89.12 302 TYR A N 1
ATOM 2510 C CA . TYR A 1 302 ? -22.237 -1.069 29.172 1.00 89.12 302 TYR A CA 1
ATOM 2511 C C . TYR A 1 302 ? -20.931 -1.765 28.811 1.00 89.12 302 TYR A C 1
ATOM 2513 O O . TYR A 1 302 ? -19.839 -1.250 29.050 1.00 89.12 302 TYR A O 1
ATOM 2521 N N . PHE A 1 303 ? -21.047 -2.926 28.179 1.00 88.88 303 PHE A N 1
ATOM 2522 C CA . PHE A 1 303 ? -19.908 -3.757 27.815 1.00 88.88 303 PHE A CA 1
ATOM 2523 C C . PHE A 1 303 ? -19.843 -3.996 26.313 1.00 88.88 303 PHE A C 1
ATOM 2525 O O . PHE A 1 303 ? -20.874 -4.021 25.637 1.00 88.88 303 PHE A O 1
ATOM 2532 N N . THR A 1 304 ? -18.630 -4.197 25.799 1.00 89.06 304 THR A N 1
ATOM 2533 C CA . THR A 1 304 ? -18.449 -4.732 24.448 1.00 89.06 304 THR A CA 1
ATOM 2534 C C . THR A 1 304 ? -18.952 -6.172 24.371 1.00 89.06 304 THR A C 1
ATOM 2536 O O . THR A 1 304 ? -18.984 -6.921 25.346 1.00 89.06 304 THR A O 1
ATOM 2539 N N . ASP A 1 305 ? -19.346 -6.575 23.175 1.00 88.25 305 ASP A N 1
ATOM 2540 C CA . ASP A 1 305 ? -19.806 -7.921 22.843 1.00 88.25 305 ASP A CA 1
ATOM 2541 C C . ASP A 1 305 ? -18.732 -9.006 23.036 1.00 88.25 305 ASP A C 1
ATOM 2543 O O . ASP A 1 305 ? -19.060 -10.170 23.273 1.00 88.25 305 ASP A O 1
ATOM 2547 N N . LEU A 1 306 ? -17.454 -8.621 23.019 1.00 90.88 306 LEU A N 1
ATOM 2548 C CA . LEU A 1 306 ? -16.307 -9.509 23.223 1.00 90.88 306 LEU A CA 1
ATOM 2549 C C . LEU A 1 306 ? -15.908 -9.724 24.697 1.00 90.88 306 LEU A C 1
ATOM 2551 O O . LEU A 1 306 ? -14.932 -10.432 24.948 1.00 90.88 306 LEU A O 1
ATOM 2555 N N . ILE A 1 307 ? -16.608 -9.160 25.694 1.00 88.44 307 ILE A N 1
ATOM 2556 C CA . ILE A 1 307 ? -16.211 -9.375 27.099 1.00 88.44 307 ILE A CA 1
ATOM 2557 C C . ILE A 1 307 ? -16.309 -10.848 27.534 1.00 88.44 307 ILE A C 1
ATOM 2559 O O . ILE A 1 307 ? -17.108 -11.643 27.035 1.00 88.44 307 ILE A O 1
ATOM 2563 N N . SER A 1 308 ? -15.516 -11.226 28.537 1.00 85.25 308 SER A N 1
ATOM 2564 C CA . SER A 1 308 ? -15.588 -12.553 29.157 1.00 85.25 308 SER A CA 1
ATOM 2565 C C . SER A 1 308 ? -16.968 -12.825 29.780 1.00 85.25 308 SER A C 1
ATOM 2567 O O . SER A 1 308 ? -17.330 -12.233 30.794 1.00 85.25 308 SER A O 1
ATOM 2569 N N . SER A 1 309 ? -17.680 -13.821 29.246 1.00 74.06 309 SER A N 1
ATOM 2570 C CA . SER A 1 309 ? -19.040 -14.210 29.654 1.00 74.06 309 SER A CA 1
ATOM 2571 C C . SER A 1 309 ? -19.182 -14.730 31.098 1.00 74.06 309 SER A C 1
ATOM 2573 O O . SER A 1 309 ? -20.299 -14.833 31.593 1.00 74.06 309 SER A O 1
ATOM 2575 N N . LYS A 1 310 ? -18.075 -15.016 31.804 1.00 65.19 310 LYS A N 1
ATOM 2576 C CA . LYS A 1 310 ? -18.002 -15.674 33.134 1.00 65.19 310 LYS A CA 1
ATOM 2577 C C . LYS A 1 310 ? -18.588 -14.909 34.348 1.00 65.19 310 LYS A C 1
ATOM 2579 O O . LYS A 1 310 ? -18.320 -15.325 35.477 1.00 65.19 310 LYS A O 1
ATOM 2584 N N . ARG A 1 311 ? -19.345 -13.820 34.171 1.00 55.91 311 ARG A N 1
ATOM 2585 C CA . ARG A 1 311 ? -20.029 -13.121 35.287 1.00 55.91 311 ARG A CA 1
ATOM 2586 C C . ARG A 1 311 ? -21.526 -12.888 35.092 1.00 55.91 311 ARG A C 1
ATOM 2588 O O . ARG A 1 311 ? -22.249 -12.896 36.083 1.00 55.91 311 ARG A O 1
ATOM 2595 N N . TYR A 1 312 ? -21.953 -12.611 33.867 1.00 49.09 312 TYR A N 1
ATOM 2596 C CA . TYR A 1 312 ? -23.273 -12.033 33.593 1.00 49.09 312 TYR A CA 1
ATOM 2597 C C . TYR A 1 312 ? -24.302 -13.080 33.172 1.00 49.09 312 TYR A C 1
ATOM 2599 O O . TYR A 1 312 ? -23.884 -14.209 32.826 1.00 49.09 312 TYR A O 1
#

Organism: Campylobacter lari (NCBI:txid201)

Solvent-accessible surface area (backbone atoms only — not comparable to full-atom values): 17807 Å² total; per-residue (Å²): 130,55,43,38,59,44,28,56,74,21,47,91,40,74,67,60,43,54,56,57,70,71,62,74,82,78,54,60,43,78,52,96,50,92,66,53,79,62,41,53,42,42,29,35,66,84,78,71,44,53,63,48,97,51,45,52,60,53,45,53,53,51,52,52,52,44,56,71,78,44,56,77,40,43,57,49,39,31,41,47,57,63,63,46,59,60,59,63,58,56,59,68,39,83,51,36,52,33,38,40,32,31,43,76,60,58,59,49,53,50,53,28,29,54,79,42,79,47,34,64,41,26,58,71,52,30,41,40,81,44,49,71,83,62,51,70,66,58,51,44,56,54,45,65,35,84,70,46,47,82,43,60,91,67,70,56,82,41,70,66,53,78,61,55,55,86,42,47,70,59,55,50,54,40,52,52,53,49,55,51,44,53,51,52,58,50,56,75,72,61,83,55,66,68,62,53,52,48,39,53,50,20,32,64,70,33,43,67,57,59,73,75,44,86,54,69,66,58,53,49,65,73,52,61,86,74,62,97,63,66,45,80,42,56,74,55,82,66,44,75,81,39,49,72,58,48,53,76,44,43,98,78,38,55,27,38,26,36,56,67,25,48,58,58,34,53,76,66,74,34,64,49,50,29,40,40,38,75,59,45,47,64,65,56,41,55,52,67,57,76,82,46,79,89,48,59,63,90,42,47,77,49,66,46,60,42,28,44,56,92,78,118

Secondary structure (DSSP, 8-state):
--HHHHHHHH-S-HHHHHHHHS----SEEE---TTTTTT--EEETTTTEES-SSHHHHHHHHHHHHHHHSTT-SEEEEE--TTSHHHHHHTTSSS--EEEEE---HHHHHHHHHHS--HHHHHTTSEEEE-TT--HHHHHHHHHSTTGGGGGGG--EEE--GGGGGGHHHHHHHHHHHHHHHHHHHHHT---HHHHHHHHHHHHHHHHHHHHS--HHHHHHHHTTS-S-EEEE---GGGGGTHHHHHHHGGGSEEEEEGGGHHHHHTTT---SEEEE---SHHHHHHTT---TTTSTT-EEEE-TTS-SS--

pLDDT: mean 91.59, std 7.27, range [49.09, 98.69]

InterPro domains:
  IPR002826 6-hydroxymethylpterin diphosphokinase MptE-like [PF01973] (202-306)